Protein AF-A0A8S4DZB9-F1 (afdb_monomer_lite)

Structure (mmCIF, N/CA/C/O backbone):
data_AF-A0A8S4DZB9-F1
#
_entry.id   AF-A0A8S4DZB9-F1
#
loop_
_atom_site.group_PDB
_atom_site.id
_atom_site.type_symbol
_atom_site.label_atom_id
_atom_site.label_alt_id
_atom_site.label_comp_id
_atom_site.label_asym_id
_atom_site.label_entity_id
_atom_site.label_seq_id
_atom_site.pdbx_PDB_ins_code
_atom_site.Cartn_x
_atom_site.Cartn_y
_atom_site.Cartn_z
_atom_site.occupancy
_atom_site.B_iso_or_equiv
_atom_site.auth_seq_id
_atom_site.auth_comp_id
_atom_site.auth_asym_id
_atom_site.auth_atom_id
_atom_site.pdbx_PDB_model_num
ATOM 1 N N . MET A 1 1 ? 2.981 -10.243 8.705 1.00 36.59 1 MET A N 1
ATOM 2 C CA . MET A 1 1 ? 2.100 -10.372 7.510 1.00 36.59 1 MET A CA 1
ATOM 3 C C . MET A 1 1 ? 0.731 -9.795 7.883 1.00 36.59 1 MET A C 1
ATOM 5 O O . MET A 1 1 ? 0.101 -10.344 8.763 1.00 36.59 1 MET A O 1
ATOM 9 N N . LYS A 1 2 ? 0.272 -8.613 7.454 1.00 40.16 2 LYS A N 1
ATOM 10 C CA . LYS A 1 2 ? -0.471 -8.345 6.202 1.00 40.16 2 LYS A CA 1
ATOM 11 C C . LYS A 1 2 ? -0.799 -6.822 6.138 1.00 40.16 2 LYS A C 1
ATOM 13 O O . LYS A 1 2 ? -1.964 -6.434 6.251 1.00 40.16 2 LYS A O 1
ATOM 18 N N . LYS A 1 3 ? 0.207 -5.941 5.985 1.00 49.41 3 LYS A N 1
ATOM 19 C CA . LYS A 1 3 ? 0.017 -4.516 5.579 1.00 49.41 3 LYS A CA 1
ATOM 20 C C . LYS A 1 3 ? -0.261 -4.379 4.064 1.00 49.41 3 LYS A C 1
ATOM 22 O O . LYS A 1 3 ? -0.313 -3.292 3.509 1.00 49.41 3 LYS A O 1
ATOM 27 N N . THR A 1 4 ? -0.440 -5.507 3.380 1.00 57.91 4 THR A N 1
ATOM 28 C CA . THR A 1 4 ? -0.281 -5.635 1.934 1.00 57.91 4 THR A CA 1
ATOM 29 C C . THR A 1 4 ? -1.383 -4.974 1.116 1.00 57.91 4 THR A C 1
ATOM 31 O O . THR A 1 4 ? -1.091 -4.510 0.028 1.00 57.91 4 THR A O 1
ATOM 34 N N . HIS A 1 5 ? -2.631 -4.932 1.585 1.00 61.38 5 HIS A N 1
ATOM 35 C CA . HIS A 1 5 ? -3.747 -4.506 0.728 1.00 61.38 5 HIS A CA 1
ATOM 36 C C . HIS A 1 5 ? -3.901 -2.983 0.653 1.00 61.38 5 HIS A C 1
ATOM 38 O O . HIS A 1 5 ? -4.047 -2.459 -0.443 1.00 61.38 5 HIS A O 1
ATOM 44 N N . PHE A 1 6 ? -3.774 -2.267 1.776 1.00 63.56 6 PHE A N 1
ATOM 45 C CA . PHE A 1 6 ? -3.827 -0.800 1.789 1.00 63.56 6 PHE A CA 1
ATOM 46 C C . PHE A 1 6 ? -2.655 -0.180 1.016 1.00 63.56 6 PHE A C 1
ATOM 48 O O . PHE A 1 6 ? -2.869 0.607 0.101 1.00 63.56 6 PHE A O 1
ATOM 55 N N . CYS A 1 7 ? -1.420 -0.615 1.296 1.00 64.00 7 CYS A N 1
ATOM 56 C CA . CYS A 1 7 ? -0.248 -0.125 0.567 1.00 64.00 7 CYS A CA 1
ATOM 57 C C . CYS A 1 7 ? -0.310 -0.466 -0.931 1.00 64.00 7 CYS A C 1
ATOM 59 O O . CYS A 1 7 ? 0.131 0.330 -1.755 1.00 64.00 7 CYS A O 1
ATOM 61 N N . LYS A 1 8 ? -0.896 -1.615 -1.307 1.00 72.06 8 LYS A N 1
ATOM 62 C CA . LYS A 1 8 ? -1.162 -1.922 -2.720 1.00 72.06 8 LYS A CA 1
ATOM 63 C C . LYS A 1 8 ? -2.160 -0.936 -3.324 1.00 72.06 8 LYS A C 1
ATOM 65 O O . LYS A 1 8 ? -1.870 -0.375 -4.368 1.00 72.06 8 LYS A O 1
ATOM 70 N N . LEU A 1 9 ? -3.288 -0.664 -2.669 1.00 72.00 9 LEU A N 1
ATOM 71 C CA . LEU A 1 9 ? -4.273 0.300 -3.177 1.00 72.00 9 LEU A CA 1
ATOM 72 C C . LEU A 1 9 ? -3.697 1.721 -3.313 1.00 72.00 9 LEU A C 1
ATOM 74 O O . LEU A 1 9 ? -4.018 2.421 -4.267 1.00 72.00 9 LEU A O 1
ATOM 78 N N . GLN A 1 10 ? -2.803 2.128 -2.410 1.00 72.88 10 GLN A N 1
ATOM 79 C CA . GLN A 1 10 ? -2.198 3.461 -2.437 1.00 72.88 10 GLN A CA 1
ATOM 80 C C . GLN A 1 10 ? -1.128 3.622 -3.529 1.00 72.88 10 GLN A C 1
ATOM 82 O O . GLN A 1 10 ? -1.086 4.653 -4.198 1.00 72.88 10 GLN A O 1
ATOM 87 N N . HIS A 1 11 ? -0.263 2.620 -3.716 1.00 75.62 11 HIS A N 1
ATOM 88 C CA . HIS A 1 11 ? 0.918 2.747 -4.581 1.00 75.62 11 HIS A CA 1
ATOM 89 C C . HIS A 1 11 ? 0.787 2.045 -5.937 1.00 75.62 11 HIS A C 1
ATOM 91 O O . HIS A 1 11 ? 1.543 2.352 -6.854 1.00 75.62 11 HIS A O 1
ATOM 97 N N . GLN A 1 12 ? -0.152 1.106 -6.085 1.00 78.75 12 GLN A N 1
ATOM 98 C CA . GLN A 1 12 ? -0.324 0.332 -7.319 1.00 78.75 12 GLN A CA 1
ATOM 99 C C . GLN A 1 12 ? -1.308 0.974 -8.301 1.00 78.75 12 GLN A C 1
ATOM 101 O O . GLN A 1 12 ? -1.418 0.504 -9.425 1.00 78.75 12 GLN A O 1
ATOM 106 N N . PHE A 1 13 ? -2.041 2.015 -7.911 1.00 82.25 13 PHE A N 1
ATOM 107 C CA . PHE A 1 13 ? -3.044 2.637 -8.772 1.00 82.25 13 PHE A CA 1
ATOM 108 C C . PHE A 1 13 ? -2.655 4.075 -9.102 1.00 82.25 13 PHE A C 1
ATOM 110 O O . PHE A 1 13 ? -2.308 4.849 -8.214 1.00 82.25 13 PHE A O 1
ATOM 117 N N . SER A 1 14 ? -2.743 4.464 -10.367 1.00 81.00 14 SER A N 1
ATOM 118 C CA . SER A 1 14 ? -2.658 5.851 -10.835 1.00 81.00 14 SER A CA 1
ATOM 119 C C . SER A 1 14 ? -4.050 6.474 -10.918 1.00 81.00 14 SER A C 1
ATOM 121 O O . SER A 1 14 ? -5.007 5.766 -11.230 1.00 81.00 14 SER A O 1
ATOM 123 N N . GLY A 1 15 ? -4.159 7.787 -10.694 1.00 76.94 15 GLY A N 1
ATOM 124 C CA . GLY A 1 15 ? -5.424 8.518 -10.862 1.00 76.94 15 GLY A CA 1
ATOM 125 C C . GLY A 1 15 ? -6.401 8.414 -9.687 1.00 76.94 15 GLY A C 1
ATOM 126 O O . GLY A 1 15 ? -7.568 8.753 -9.851 1.00 76.94 15 GLY A O 1
ATOM 127 N N . VAL A 1 16 ? -5.943 7.955 -8.515 1.00 80.50 16 VAL A N 1
ATOM 128 C CA . VAL A 1 16 ? -6.769 7.944 -7.295 1.00 80.50 16 VAL A CA 1
ATOM 129 C C . VAL A 1 16 ? -6.871 9.367 -6.763 1.00 80.50 16 VAL A C 1
ATOM 131 O O . VAL A 1 16 ? -5.853 10.017 -6.513 1.00 80.50 16 VAL A O 1
ATOM 134 N N . THR A 1 17 ? -8.097 9.830 -6.580 1.00 84.19 17 THR A N 1
ATOM 135 C CA . THR A 1 17 ? -8.396 11.133 -5.983 1.00 84.19 17 THR A CA 1
ATOM 136 C C . THR A 1 17 ? -8.073 11.133 -4.480 1.00 84.19 17 THR A C 1
ATOM 138 O O . THR A 1 17 ? -8.041 10.074 -3.834 1.00 84.19 17 THR A O 1
ATOM 141 N N . PRO A 1 18 ? -7.814 12.306 -3.874 1.00 81.06 18 PRO A N 1
ATOM 142 C CA . PRO A 1 18 ? -7.571 12.388 -2.433 1.00 81.06 18 PRO A CA 1
ATOM 143 C C . PRO A 1 18 ? -8.784 11.913 -1.617 1.00 81.06 18 PRO A C 1
ATOM 145 O O . PRO A 1 18 ? -8.612 11.290 -0.571 1.00 81.06 18 PRO A O 1
ATOM 148 N N . THR A 1 19 ? -10.001 12.105 -2.135 1.00 84.50 19 THR A N 1
ATOM 149 C CA . THR A 1 19 ? -11.248 11.649 -1.506 1.00 84.50 19 THR A CA 1
ATOM 150 C C . THR A 1 19 ? -11.353 10.122 -1.469 1.00 84.50 19 THR A C 1
ATOM 152 O O . THR A 1 19 ? -11.603 9.538 -0.416 1.00 84.50 19 THR A O 1
ATOM 155 N N . GLU A 1 20 ? -11.066 9.439 -2.579 1.00 81.88 20 GLU A N 1
ATOM 156 C CA . GLU A 1 20 ? -11.025 7.969 -2.632 1.00 81.88 20 GLU A CA 1
ATOM 157 C C . GLU A 1 20 ? -9.940 7.399 -1.713 1.00 81.88 20 GLU A C 1
ATOM 159 O O . GLU A 1 20 ? -10.154 6.388 -1.040 1.00 81.88 20 GLU A O 1
ATOM 164 N N . SER A 1 21 ? -8.787 8.069 -1.644 1.00 81.50 21 SER A N 1
ATOM 165 C CA . SER A 1 21 ? -7.690 7.681 -0.752 1.00 81.50 21 SER A CA 1
ATOM 166 C C . SER A 1 21 ? -8.106 7.778 0.722 1.00 81.50 21 SER A C 1
ATOM 168 O O . SER A 1 21 ? -7.804 6.872 1.503 1.00 81.50 21 SER A O 1
ATOM 170 N N . ALA A 1 22 ? -8.858 8.821 1.093 1.00 82.62 22 ALA A N 1
ATOM 171 C CA . ALA A 1 22 ? -9.429 8.977 2.428 1.00 82.62 22 ALA A CA 1
ATOM 172 C C . ALA A 1 22 ? -10.473 7.887 2.739 1.00 82.62 22 ALA A C 1
ATOM 174 O O . ALA A 1 22 ? -10.407 7.274 3.805 1.00 82.62 22 ALA A O 1
ATOM 175 N N . CYS A 1 23 ? -11.368 7.552 1.799 1.00 82.06 23 CYS A N 1
ATOM 176 C CA . CYS A 1 23 ? -12.341 6.463 1.973 1.00 82.06 23 CYS A CA 1
ATOM 177 C C . CYS A 1 23 ? -11.666 5.096 2.179 1.00 82.06 23 CYS A C 1
ATOM 179 O O . CYS A 1 23 ? -12.043 4.332 3.072 1.00 82.06 23 CYS A O 1
ATOM 181 N N . VAL A 1 24 ? -10.639 4.783 1.383 1.00 83.69 24 VAL A N 1
ATOM 182 C CA . VAL A 1 24 ? -9.855 3.546 1.535 1.00 83.69 24 VAL A CA 1
ATOM 183 C C . VAL A 1 24 ? -9.128 3.527 2.882 1.00 83.69 24 VAL A C 1
ATOM 185 O O . VAL A 1 24 ? -9.067 2.484 3.538 1.00 83.69 24 VAL A O 1
ATOM 188 N N . CYS A 1 25 ? -8.610 4.674 3.327 1.00 82.19 25 CYS A N 1
ATOM 189 C CA . CYS A 1 25 ? -7.953 4.793 4.623 1.00 82.19 25 CYS A CA 1
ATOM 190 C C . CYS A 1 25 ? -8.943 4.611 5.790 1.00 82.19 25 CYS A C 1
ATOM 192 O O . CYS A 1 25 ? -8.650 3.846 6.711 1.00 82.19 25 CYS A O 1
ATOM 194 N N . ALA A 1 26 ? -10.152 5.172 5.705 1.00 85.44 26 ALA A N 1
ATOM 195 C CA . ALA A 1 26 ? -11.224 4.952 6.679 1.00 85.44 26 ALA A CA 1
ATOM 196 C C . ALA A 1 26 ? -11.624 3.467 6.781 1.00 85.44 26 ALA A C 1
ATOM 198 O O . ALA A 1 26 ? -11.787 2.928 7.879 1.00 85.44 26 ALA A O 1
ATOM 199 N N . LEU A 1 27 ? -11.697 2.756 5.651 1.00 83.94 27 LEU A N 1
ATOM 200 C CA . LEU A 1 27 ? -11.936 1.309 5.651 1.00 83.94 27 LEU A CA 1
ATOM 201 C C . LEU A 1 27 ? -10.757 0.539 6.266 1.00 83.94 27 LEU A C 1
ATOM 203 O O . LEU A 1 27 ? -10.955 -0.417 7.017 1.00 83.94 27 LEU A O 1
ATOM 207 N N . SER A 1 28 ? -9.524 0.978 6.006 1.00 84.06 28 SER A N 1
ATOM 208 C CA . SER A 1 28 ? -8.331 0.385 6.613 1.00 84.06 28 SER A CA 1
ATOM 209 C C . SER A 1 28 ? -8.293 0.558 8.136 1.00 84.06 28 SER A C 1
ATOM 211 O O . SER A 1 28 ? -7.890 -0.378 8.827 1.00 84.06 28 SER A O 1
ATOM 213 N N . LEU A 1 29 ? -8.789 1.687 8.661 1.00 86.19 29 LEU A N 1
ATOM 214 C CA . LEU A 1 29 ? -8.913 1.945 10.098 1.00 86.19 29 LEU A CA 1
ATOM 215 C C . LEU A 1 29 ? -9.870 0.945 10.756 1.00 86.19 29 LEU A C 1
ATOM 217 O O . LEU A 1 29 ? -9.534 0.349 11.776 1.00 86.19 29 LEU A O 1
ATOM 221 N N . ARG A 1 30 ? -11.023 0.677 10.131 1.00 86.12 30 ARG A N 1
ATOM 222 C CA . ARG A 1 30 ? -11.980 -0.343 10.600 1.00 86.12 30 ARG A CA 1
ATOM 223 C C . ARG A 1 30 ? -11.359 -1.742 10.619 1.00 86.12 30 ARG A C 1
ATOM 225 O O . ARG A 1 30 ? -11.526 -2.484 11.584 1.00 86.12 30 ARG A O 1
ATOM 232 N N . VAL A 1 31 ? -10.586 -2.095 9.589 1.00 87.12 31 VAL A N 1
ATOM 233 C CA . VAL A 1 31 ? -9.855 -3.374 9.541 1.00 87.12 31 VAL A CA 1
ATOM 234 C C . VAL A 1 31 ? -8.765 -3.438 10.616 1.00 87.12 31 VAL A C 1
ATOM 236 O O . VAL A 1 31 ? -8.562 -4.493 11.216 1.00 87.12 31 VAL A O 1
ATOM 239 N N . ALA A 1 32 ? -8.060 -2.336 10.880 1.00 85.75 32 ALA A N 1
ATOM 240 C CA . ALA A 1 32 ? -7.063 -2.257 11.946 1.00 85.75 32 ALA A CA 1
ATOM 241 C C . ALA A 1 32 ? -7.706 -2.401 13.336 1.00 85.75 32 ALA A C 1
ATOM 243 O O . ALA A 1 32 ? -7.209 -3.171 14.155 1.00 85.75 32 ALA A O 1
ATOM 244 N N . ALA A 1 33 ? -8.848 -1.753 13.565 1.00 86.31 33 ALA A N 1
ATOM 245 C CA . ALA A 1 33 ? -9.634 -1.884 14.787 1.00 86.31 33 ALA A CA 1
ATOM 246 C C . ALA A 1 33 ? -10.121 -3.329 14.995 1.00 86.31 33 ALA A C 1
ATOM 248 O O . ALA A 1 33 ? -9.910 -3.908 16.058 1.00 86.31 33 ALA A O 1
ATOM 249 N N . ALA A 1 34 ? -10.666 -3.968 13.954 1.00 86.62 34 ALA A N 1
ATOM 250 C CA . ALA A 1 34 ? -11.074 -5.373 14.016 1.00 86.62 34 ALA A CA 1
ATOM 251 C C . ALA A 1 34 ? -9.889 -6.317 14.297 1.00 86.62 34 ALA A C 1
ATOM 253 O O . ALA A 1 34 ? -10.028 -7.295 15.032 1.00 86.62 34 ALA A O 1
ATOM 254 N N . ARG A 1 35 ? -8.701 -6.016 13.754 1.00 86.88 35 ARG A N 1
ATOM 255 C CA . ARG A 1 35 ? -7.466 -6.762 14.047 1.00 86.88 35 ARG A CA 1
ATOM 256 C C . ARG A 1 35 ? -7.023 -6.616 15.496 1.00 86.88 35 ARG A C 1
ATOM 258 O O . ARG A 1 35 ? -6.567 -7.605 16.059 1.00 86.88 35 ARG A O 1
ATOM 265 N N . LEU A 1 36 ? -7.157 -5.430 16.088 1.00 85.44 36 LEU A N 1
ATOM 266 C CA . LEU A 1 36 ? -6.878 -5.219 17.508 1.00 85.44 36 LEU A CA 1
ATOM 267 C C . LEU A 1 36 ? -7.823 -6.064 18.372 1.00 85.44 36 LEU A C 1
ATOM 269 O O . LEU A 1 36 ? -7.354 -6.802 19.235 1.00 85.44 36 LEU A O 1
ATOM 273 N N . CYS A 1 37 ? -9.130 -6.029 18.093 1.00 85.94 37 CYS A N 1
ATOM 274 C CA . CYS A 1 37 ? -10.111 -6.845 18.812 1.00 85.94 37 CYS A CA 1
ATOM 275 C C . CYS A 1 37 ? -9.821 -8.348 18.674 1.00 85.94 37 CYS A C 1
ATOM 277 O O . CYS A 1 37 ? -9.876 -9.072 19.664 1.00 85.94 37 CYS A O 1
ATOM 279 N N . ALA A 1 38 ? -9.451 -8.815 17.477 1.00 84.81 38 ALA A N 1
ATOM 280 C CA . ALA A 1 38 ? -9.072 -10.209 17.255 1.00 84.81 38 ALA A CA 1
ATOM 281 C C . ALA A 1 38 ? -7.769 -10.596 17.977 1.00 84.81 38 ALA A C 1
ATOM 283 O O . ALA A 1 38 ? -7.672 -11.702 18.501 1.00 84.81 38 ALA A O 1
ATOM 284 N N . ALA A 1 39 ? -6.778 -9.699 18.027 1.00 84.06 39 ALA A N 1
ATOM 285 C CA . ALA A 1 39 ? -5.524 -9.937 18.741 1.00 84.06 39 ALA A CA 1
ATOM 286 C C . ALA A 1 39 ? -5.750 -10.057 20.255 1.00 84.06 39 ALA A C 1
ATOM 288 O O . ALA A 1 39 ? -5.226 -10.979 20.869 1.00 84.06 39 ALA A O 1
ATOM 289 N N . VAL A 1 40 ? -6.578 -9.185 20.840 1.00 83.69 40 VAL A N 1
ATOM 290 C CA . VAL A 1 40 ? -6.920 -9.239 22.272 1.00 83.69 40 VAL A CA 1
ATOM 291 C C . VAL A 1 40 ? -7.790 -10.454 22.600 1.00 83.69 40 VAL A C 1
ATOM 293 O O . VAL A 1 40 ? -7.543 -11.124 23.596 1.00 83.69 40 VAL A O 1
ATOM 296 N N . ALA A 1 41 ? -8.752 -10.810 21.744 1.00 81.88 41 ALA A N 1
ATOM 297 C CA . ALA A 1 41 ? -9.525 -12.041 21.923 1.00 81.88 41 ALA A CA 1
ATOM 298 C C . ALA A 1 41 ? -8.635 -13.300 21.862 1.00 81.88 41 ALA A C 1
ATOM 300 O O . ALA A 1 41 ? -8.857 -14.256 22.604 1.00 81.88 41 ALA A O 1
ATOM 301 N N . ALA A 1 42 ? -7.605 -13.297 21.008 1.00 78.69 42 ALA A N 1
ATOM 302 C CA . ALA A 1 42 ? -6.622 -14.375 20.952 1.00 78.69 42 ALA A CA 1
ATOM 303 C C . ALA A 1 42 ? -5.738 -14.429 22.211 1.00 78.69 42 ALA A C 1
ATOM 305 O O . ALA A 1 42 ? -5.414 -15.524 22.664 1.00 78.69 42 ALA A O 1
ATOM 306 N N . GLU A 1 43 ? -5.383 -13.282 22.799 1.00 73.12 43 GLU A N 1
ATOM 307 C CA . GLU A 1 43 ? -4.664 -13.228 24.080 1.00 73.12 43 GLU A CA 1
ATOM 308 C C . GLU A 1 43 ? -5.481 -13.825 25.231 1.00 73.12 43 GLU A C 1
ATOM 310 O O . GLU A 1 43 ? -4.964 -14.633 26.001 1.00 73.12 43 GLU A O 1
ATOM 315 N N . GLU A 1 44 ? -6.766 -13.473 25.327 1.00 68.56 44 GLU A N 1
ATOM 316 C CA . GLU A 1 44 ? -7.664 -13.990 26.366 1.00 68.56 44 GLU A CA 1
ATOM 317 C C . GLU A 1 44 ? -7.869 -15.510 26.246 1.00 68.56 44 GLU A C 1
ATOM 319 O O . GLU A 1 44 ? -7.924 -16.205 27.259 1.00 68.56 44 GLU A O 1
ATOM 324 N N . GLY A 1 45 ? -7.910 -16.047 25.020 1.00 62.19 45 GLY A N 1
ATOM 325 C CA . GLY A 1 45 ? -7.964 -17.492 24.772 1.00 62.19 45 GLY A CA 1
ATOM 326 C C . GLY A 1 45 ? -6.633 -18.224 25.004 1.00 62.19 45 GLY A C 1
ATOM 327 O O . GLY A 1 45 ? -6.634 -19.387 25.406 1.00 62.19 45 GLY A O 1
ATOM 328 N N . ALA A 1 46 ? -5.493 -17.560 24.785 1.00 53.75 46 ALA A N 1
ATOM 329 C CA . ALA A 1 46 ? -4.154 -18.126 24.984 1.00 53.75 46 ALA A CA 1
ATOM 330 C C . ALA A 1 46 ? -3.663 -18.055 26.442 1.00 53.75 46 ALA A C 1
ATOM 332 O O . ALA A 1 46 ? -2.713 -18.749 26.798 1.00 53.75 46 ALA A O 1
ATOM 333 N N . ALA A 1 47 ? -4.322 -17.281 27.311 1.00 50.59 47 ALA A N 1
ATOM 334 C CA . ALA A 1 47 ? -3.995 -17.170 28.735 1.00 50.59 47 ALA A CA 1
ATOM 335 C C . ALA A 1 47 ? -4.067 -18.507 29.514 1.00 50.59 47 ALA A C 1
ATOM 337 O O . ALA A 1 47 ? -3.545 -18.592 30.624 1.00 50.59 47 ALA A O 1
ATOM 338 N N . GLY A 1 48 ? -4.661 -19.560 28.937 1.00 48.66 48 GLY A N 1
ATOM 339 C CA . GLY A 1 48 ? -4.676 -20.915 29.502 1.00 48.66 48 GLY A CA 1
ATOM 340 C C . GLY A 1 48 ? -3.417 -21.759 29.248 1.00 48.66 48 GLY A C 1
ATOM 341 O O . GLY A 1 48 ? -3.249 -22.784 29.904 1.00 48.66 48 GLY A O 1
ATOM 342 N N . VAL A 1 49 ? -2.521 -21.374 28.329 1.00 44.84 49 VAL A N 1
ATOM 343 C CA . VAL A 1 49 ? -1.320 -22.162 27.988 1.00 44.84 49 VAL A CA 1
ATOM 344 C C . VAL A 1 49 ? -0.118 -21.229 27.840 1.00 44.84 49 VAL A C 1
ATOM 346 O O . VAL A 1 49 ? -0.123 -20.314 27.026 1.00 44.84 49 VAL A O 1
ATOM 349 N N . ALA A 1 50 ? 0.909 -21.456 28.662 1.00 39.84 50 ALA A N 1
ATOM 350 C CA . ALA A 1 50 ? 2.142 -20.677 28.794 1.00 39.84 50 ALA A CA 1
ATOM 351 C C . ALA A 1 50 ? 2.654 -20.027 27.483 1.00 39.84 50 ALA A C 1
ATOM 353 O O . ALA A 1 50 ? 3.343 -20.659 26.685 1.00 39.84 50 ALA A O 1
ATOM 354 N N . GLY A 1 51 ? 2.343 -18.738 27.285 1.00 45.19 51 GLY A N 1
ATOM 355 C CA . GLY A 1 51 ? 2.752 -17.977 26.095 1.00 45.19 51 GLY A CA 1
ATOM 356 C C . GLY A 1 51 ? 2.508 -16.458 26.148 1.00 45.19 51 GLY A C 1
ATOM 357 O O . GLY A 1 51 ? 2.491 -15.809 25.105 1.00 45.19 51 GLY A O 1
ATOM 358 N N . ALA A 1 52 ? 2.324 -15.867 27.335 1.00 47.41 52 ALA A N 1
ATOM 359 C CA . ALA A 1 52 ? 1.880 -14.473 27.503 1.00 47.41 52 ALA A CA 1
ATOM 360 C C . ALA A 1 52 ? 2.868 -13.396 26.990 1.00 47.41 52 ALA A C 1
ATOM 362 O O . ALA A 1 52 ? 2.452 -12.302 26.621 1.00 47.41 52 ALA A O 1
ATOM 363 N N . ALA A 1 53 ? 4.174 -13.682 26.923 1.00 46.50 53 ALA A N 1
ATOM 364 C CA . ALA A 1 53 ? 5.178 -12.681 26.537 1.00 46.50 53 ALA A CA 1
ATOM 365 C C . ALA A 1 53 ? 5.219 -12.396 25.020 1.00 46.50 53 ALA A C 1
ATOM 367 O O . ALA A 1 53 ? 5.537 -11.281 24.610 1.00 46.50 53 ALA A O 1
ATOM 368 N N . GLY A 1 54 ? 4.884 -13.384 24.180 1.00 49.47 54 GLY A N 1
ATOM 369 C CA . GLY A 1 54 ? 4.841 -13.217 22.721 1.00 49.47 54 GLY A CA 1
ATOM 370 C C . GLY A 1 54 ? 3.517 -12.635 22.214 1.00 49.47 54 GLY A C 1
ATOM 371 O O . GLY A 1 54 ? 3.501 -11.877 21.243 1.00 49.47 54 GLY A O 1
ATOM 372 N N . ALA A 1 55 ? 2.414 -12.954 22.894 1.00 52.97 55 ALA A N 1
ATOM 373 C CA . ALA A 1 55 ? 1.081 -12.482 22.542 1.00 52.97 55 ALA A CA 1
ATOM 374 C C . ALA A 1 55 ? 0.891 -10.986 22.882 1.00 52.97 55 ALA A C 1
ATOM 376 O O . ALA A 1 55 ? 0.361 -10.241 22.049 1.00 52.97 55 ALA A O 1
ATOM 377 N N . ALA A 1 56 ? 1.453 -10.517 24.010 1.00 58.56 56 ALA A N 1
ATOM 378 C CA . ALA A 1 56 ? 1.302 -9.127 24.452 1.00 58.56 56 ALA A CA 1
ATOM 379 C C . ALA A 1 56 ? 1.958 -8.141 23.470 1.00 58.56 56 ALA A C 1
ATOM 381 O O . ALA A 1 56 ? 1.452 -7.044 23.217 1.00 58.56 56 ALA A O 1
ATOM 382 N N . GLY A 1 57 ? 3.060 -8.566 22.839 1.00 67.19 57 GLY A N 1
ATOM 383 C CA . GLY A 1 57 ? 3.702 -7.820 21.757 1.00 67.19 57 GLY A CA 1
ATOM 384 C C . GLY A 1 57 ? 2.814 -7.685 20.515 1.00 67.19 57 GLY A C 1
ATOM 385 O O . GLY A 1 57 ? 2.855 -6.660 19.835 1.00 67.19 57 GLY A O 1
ATOM 386 N N . GLY A 1 58 ? 1.967 -8.681 20.237 1.00 74.88 58 GLY A N 1
ATOM 387 C CA . GLY A 1 58 ? 1.007 -8.659 19.134 1.00 74.88 58 GLY A CA 1
ATOM 388 C C . GLY A 1 58 ? -0.118 -7.645 19.346 1.00 74.88 58 GLY A C 1
ATOM 389 O O . GLY A 1 58 ? -0.403 -6.857 18.441 1.00 74.88 58 GLY A O 1
ATOM 390 N N . ALA A 1 59 ? -0.714 -7.616 20.542 1.00 77.44 59 ALA A N 1
ATOM 391 C CA . ALA A 1 59 ? -1.764 -6.657 20.894 1.00 77.44 59 ALA A CA 1
ATOM 392 C C . ALA A 1 59 ? -1.236 -5.213 20.928 1.00 77.44 59 ALA A C 1
ATOM 394 O O . ALA A 1 59 ? -1.865 -4.308 20.374 1.00 77.44 59 ALA A O 1
ATOM 395 N N . LEU A 1 60 ? -0.042 -4.999 21.492 1.00 81.56 60 LEU A N 1
ATOM 396 C CA . LEU A 1 60 ? 0.605 -3.686 21.508 1.00 81.56 60 LEU A CA 1
ATOM 397 C C . LEU A 1 60 ? 0.983 -3.215 20.094 1.00 81.56 60 LEU A C 1
ATOM 399 O O . LEU A 1 60 ? 0.739 -2.064 19.735 1.00 81.56 60 LEU A O 1
ATOM 403 N N . SER A 1 61 ? 1.518 -4.109 19.254 1.00 84.12 61 SER A N 1
ATOM 404 C CA . SER A 1 61 ? 1.828 -3.799 17.853 1.00 84.12 61 SER A CA 1
ATOM 405 C C . SER A 1 61 ? 0.570 -3.450 17.050 1.00 84.12 61 SER A C 1
ATOM 407 O O . SER A 1 61 ? 0.596 -2.525 16.237 1.00 84.12 61 SER A O 1
ATOM 409 N N . ALA A 1 62 ? -0.544 -4.147 17.295 1.00 81.50 62 ALA A N 1
ATOM 410 C CA . ALA A 1 62 ? -1.829 -3.845 16.671 1.00 81.50 62 ALA A CA 1
ATOM 411 C C . ALA A 1 62 ? -2.385 -2.483 17.120 1.00 81.50 62 ALA A C 1
ATOM 413 O O . ALA A 1 62 ? -2.888 -1.736 16.280 1.00 81.50 62 ALA A O 1
ATOM 414 N N . ALA A 1 63 ? -2.243 -2.133 18.402 1.00 84.44 63 ALA A N 1
ATOM 415 C CA . ALA A 1 63 ? -2.647 -0.829 18.927 1.00 84.44 63 ALA A CA 1
ATOM 416 C C . ALA A 1 63 ? -1.805 0.303 18.320 1.00 84.44 63 ALA A C 1
ATOM 418 O O . ALA A 1 63 ? -2.357 1.272 17.809 1.00 84.44 63 ALA A O 1
ATOM 419 N N . HIS A 1 64 ? -0.480 0.142 18.260 1.00 85.75 64 HIS A N 1
ATOM 420 C CA . HIS A 1 64 ? 0.393 1.126 17.616 1.00 85.75 64 HIS A CA 1
ATOM 421 C C . HIS A 1 64 ? 0.084 1.285 16.117 1.00 85.75 64 HIS A C 1
ATOM 423 O O . HIS A 1 64 ? 0.064 2.398 15.592 1.00 85.75 64 HIS A O 1
ATOM 429 N N . ALA A 1 65 ? -0.220 0.183 15.420 1.00 84.06 65 ALA A N 1
ATOM 430 C CA . ALA A 1 65 ? -0.651 0.239 14.027 1.00 84.06 65 ALA A CA 1
ATOM 431 C C . ALA A 1 65 ? -1.978 0.999 13.860 1.00 84.06 65 ALA A C 1
ATOM 433 O O . ALA A 1 65 ? -2.120 1.742 12.890 1.00 84.06 65 ALA A O 1
ATOM 434 N N . LEU A 1 66 ? -2.930 0.841 14.787 1.00 85.25 66 LEU A N 1
ATOM 435 C CA . LEU A 1 66 ? -4.189 1.588 14.782 1.00 85.25 66 LEU A CA 1
ATOM 436 C C . LEU A 1 66 ? -3.940 3.097 14.911 1.00 85.25 66 LEU A C 1
ATOM 438 O O . LEU A 1 66 ? -4.461 3.852 14.093 1.00 85.25 66 LEU A O 1
ATOM 442 N N . THR A 1 67 ? -3.103 3.525 15.860 1.00 87.44 67 THR A N 1
ATOM 443 C CA . THR A 1 67 ? -2.753 4.945 16.046 1.00 87.44 67 THR A CA 1
ATOM 444 C C . THR A 1 67 ? -2.073 5.524 14.806 1.00 87.44 67 THR A C 1
ATOM 446 O O . THR A 1 67 ? -2.480 6.573 14.315 1.00 87.44 67 THR A O 1
ATOM 449 N N . GLN A 1 68 ? -1.119 4.797 14.212 1.00 87.75 68 GLN A N 1
ATOM 450 C CA . GLN A 1 68 ? -0.464 5.225 12.971 1.00 87.75 68 GLN A CA 1
ATOM 451 C C . GLN A 1 68 ? -1.468 5.395 11.813 1.00 87.75 68 GLN A C 1
ATOM 453 O O . GLN A 1 68 ? -1.366 6.334 11.017 1.00 87.75 68 GLN A O 1
ATOM 458 N N . HIS A 1 69 ? -2.444 4.489 11.695 1.00 85.81 69 HIS A N 1
ATOM 459 C CA . HIS A 1 69 ? -3.504 4.599 10.691 1.00 85.81 69 HIS A CA 1
ATOM 460 C C . HIS A 1 69 ? -4.444 5.779 10.967 1.00 85.81 69 HIS A C 1
ATOM 462 O O . HIS A 1 69 ? -4.850 6.446 10.019 1.00 85.81 69 HIS A O 1
ATOM 468 N N . ALA A 1 70 ? -4.738 6.065 12.236 1.00 87.56 70 ALA A N 1
ATOM 469 C CA . ALA A 1 70 ? -5.551 7.199 12.657 1.00 87.56 70 ALA A CA 1
ATOM 470 C C . ALA A 1 70 ? -4.879 8.541 12.295 1.00 87.56 70 ALA A C 1
ATOM 472 O O . ALA A 1 70 ? -5.499 9.375 11.641 1.00 87.56 70 ALA A O 1
ATOM 473 N N . GLU A 1 71 ? -3.589 8.708 12.595 1.00 89.06 71 GLU A N 1
ATOM 474 C CA . GLU A 1 71 ? -2.812 9.901 12.209 1.00 89.06 71 GLU A CA 1
ATOM 475 C C . GLU A 1 71 ? -2.724 10.080 10.687 1.00 89.06 71 GLU A C 1
ATOM 477 O O . GLU A 1 71 ? -2.796 11.191 10.161 1.00 89.06 71 GLU A O 1
ATOM 482 N N . THR A 1 72 ? -2.562 8.973 9.956 1.00 87.00 72 THR A N 1
ATOM 483 C CA . THR A 1 72 ? -2.520 9.010 8.488 1.00 87.00 72 THR A CA 1
ATOM 484 C C . THR A 1 72 ? -3.870 9.446 7.921 1.00 87.00 72 THR A C 1
ATOM 486 O O . THR A 1 72 ? -3.909 10.242 6.984 1.00 87.00 72 THR A O 1
ATOM 489 N N . LEU A 1 73 ? -4.971 8.951 8.493 1.00 86.56 73 LEU A N 1
ATOM 490 C CA . LEU A 1 73 ? -6.321 9.320 8.087 1.00 86.56 73 LEU A CA 1
ATOM 491 C C . LEU A 1 73 ? -6.608 10.797 8.358 1.00 86.56 73 LEU A C 1
ATOM 493 O O . LEU A 1 73 ? -7.150 11.456 7.481 1.00 86.56 73 LEU A O 1
ATOM 497 N N . ASP A 1 74 ? -6.207 11.322 9.515 1.00 88.38 74 ASP A N 1
ATOM 498 C CA . ASP A 1 74 ? -6.390 12.735 9.867 1.00 88.38 74 ASP A CA 1
ATOM 499 C C . ASP A 1 74 ? -5.712 13.667 8.847 1.00 88.38 74 ASP A C 1
ATOM 501 O O . ASP A 1 74 ? -6.340 14.563 8.279 1.00 88.38 74 ASP A O 1
ATOM 505 N N . ARG A 1 75 ? -4.462 13.358 8.471 1.00 88.62 75 ARG A N 1
ATOM 506 C CA . ARG A 1 75 ? -3.750 14.086 7.405 1.00 88.62 75 ARG A CA 1
ATOM 507 C C . ARG A 1 75 ? -4.467 14.007 6.056 1.00 88.62 75 ARG A C 1
ATOM 509 O O . ARG A 1 75 ? -4.517 15.002 5.337 1.00 88.62 75 ARG A O 1
ATOM 516 N N . LEU A 1 76 ? -5.002 12.840 5.697 1.00 83.94 76 LEU A N 1
ATOM 517 C CA . LEU A 1 76 ? -5.719 12.645 4.432 1.00 83.94 76 LEU A CA 1
ATOM 518 C C . LEU A 1 76 ? -7.078 13.357 4.413 1.00 83.94 76 LEU A C 1
ATOM 520 O O . LEU A 1 76 ? -7.454 13.911 3.383 1.00 83.94 76 LEU A O 1
ATOM 524 N N . LEU A 1 77 ? -7.796 13.382 5.537 1.00 86.31 77 LEU A N 1
ATOM 525 C CA . LEU A 1 77 ? -9.058 14.108 5.680 1.00 86.31 77 LEU A CA 1
ATOM 526 C C . LEU A 1 77 ? -8.840 15.619 5.588 1.00 86.31 77 LEU A C 1
ATOM 528 O O . LEU A 1 77 ? -9.574 16.289 4.862 1.00 86.31 77 LEU A O 1
ATOM 532 N N . ALA A 1 78 ? -7.785 16.134 6.228 1.00 87.75 78 ALA A N 1
ATOM 533 C CA . ALA A 1 78 ? -7.395 17.538 6.125 1.00 87.75 78 ALA A CA 1
ATOM 534 C C . ALA A 1 78 ? -7.062 17.941 4.676 1.00 87.75 78 ALA A C 1
ATOM 536 O O . ALA A 1 78 ? -7.445 19.019 4.230 1.00 87.75 78 ALA A O 1
ATOM 537 N N . GLN A 1 79 ? -6.402 17.060 3.916 1.00 85.69 79 GLN A N 1
ATOM 538 C CA . GLN A 1 79 ? -6.088 17.293 2.500 1.00 85.69 79 GLN A CA 1
ATOM 539 C C . GLN A 1 79 ? -7.315 17.207 1.584 1.00 85.69 79 GLN A C 1
ATOM 541 O O . GLN A 1 79 ? -7.389 17.926 0.590 1.00 85.69 79 GLN A O 1
ATOM 546 N N . ALA A 1 80 ? -8.261 16.316 1.886 1.00 81.81 80 ALA A N 1
ATOM 547 C CA . ALA A 1 80 ? -9.449 16.090 1.068 1.00 81.81 80 ALA A CA 1
ATOM 548 C C . ALA A 1 80 ? -10.641 16.987 1.454 1.00 81.81 80 ALA A C 1
ATOM 550 O O . ALA A 1 80 ? -11.664 16.951 0.769 1.00 81.81 80 ALA A O 1
ATOM 551 N N . SER A 1 81 ? -10.537 17.775 2.534 1.00 79.94 81 SER A N 1
ATOM 552 C CA . SER A 1 81 ? -11.634 18.573 3.115 1.00 79.94 81 SER A CA 1
ATOM 553 C C . SER A 1 81 ? -12.928 17.767 3.322 1.00 79.94 81 SER A C 1
ATOM 555 O O . SER A 1 81 ? -14.030 18.265 3.105 1.00 79.94 81 SER A O 1
ATOM 557 N N . MET A 1 82 ? -12.794 16.488 3.687 1.00 78.25 82 MET A N 1
ATOM 558 C CA . MET A 1 82 ? -13.929 15.584 3.889 1.00 78.25 82 MET A CA 1
ATOM 559 C C . MET A 1 82 ? -14.321 15.519 5.360 1.00 78.25 82 MET A C 1
ATOM 561 O O . MET A 1 82 ? -13.460 15.484 6.239 1.00 78.25 82 MET A O 1
ATOM 565 N N . GLU A 1 83 ? -15.624 15.437 5.620 1.00 81.44 83 GLU A N 1
ATOM 566 C CA . GLU A 1 83 ? -16.136 15.217 6.969 1.00 81.44 83 GLU A CA 1
ATOM 567 C C . GLU A 1 83 ? -15.833 13.776 7.431 1.00 81.44 83 GLU A C 1
ATOM 569 O O . GLU A 1 83 ? -16.076 12.821 6.679 1.00 81.44 83 GLU A O 1
ATOM 574 N N . PRO A 1 84 ? -15.280 13.587 8.643 1.00 79.38 84 PRO A N 1
ATOM 575 C CA . PRO A 1 84 ? -15.045 12.263 9.195 1.00 79.38 84 PRO A CA 1
ATOM 576 C C . PRO A 1 84 ? -16.367 11.556 9.505 1.00 79.38 84 PRO A C 1
ATOM 578 O O . PRO A 1 84 ? -17.293 12.131 10.064 1.00 79.38 84 PRO A O 1
ATOM 581 N N . ASP A 1 85 ? -16.428 10.263 9.195 1.00 82.81 85 ASP A N 1
ATOM 582 C CA . ASP A 1 85 ? -17.565 9.419 9.559 1.00 82.81 85 ASP A CA 1
ATOM 583 C C . ASP A 1 85 ? -17.734 9.320 11.090 1.00 82.81 85 ASP A C 1
ATOM 585 O O . ASP A 1 85 ? -16.758 9.333 11.843 1.00 82.81 85 ASP A O 1
ATOM 589 N N . SER A 1 86 ? -18.974 9.140 11.540 1.00 85.19 86 SER A N 1
ATOM 590 C CA . SER A 1 86 ? -19.374 8.933 12.938 1.00 85.19 86 SER A CA 1
ATOM 591 C C . SER A 1 86 ? -18.509 7.901 13.675 1.00 85.19 86 SER A C 1
ATOM 593 O O . SER A 1 86 ? -18.061 8.145 14.797 1.00 85.19 86 SER A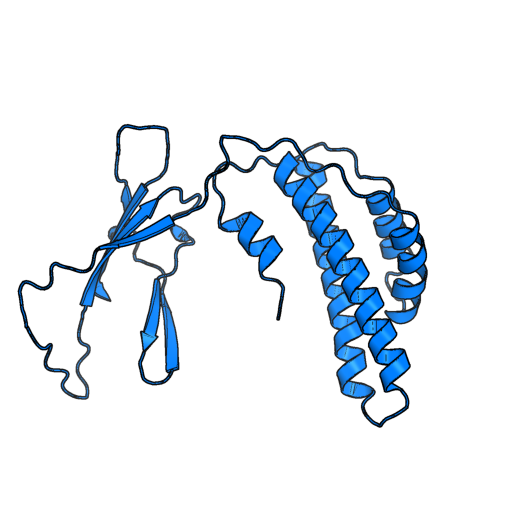 O 1
ATOM 595 N N . PHE A 1 87 ? -18.200 6.775 13.022 1.00 85.88 87 PHE A N 1
ATOM 596 C CA . PHE A 1 87 ? -17.304 5.752 13.561 1.00 85.88 87 PHE A CA 1
ATOM 597 C C . PHE A 1 87 ? -15.882 6.289 13.763 1.00 85.88 87 PHE A C 1
ATOM 599 O O . PHE A 1 87 ? -15.267 6.065 14.803 1.00 85.88 87 PHE A O 1
ATOM 606 N N . THR A 1 88 ? -15.356 7.005 12.772 1.00 86.19 88 THR A N 1
ATOM 607 C CA . THR A 1 88 ? -14.001 7.560 12.792 1.00 86.19 88 THR A CA 1
ATOM 608 C C . THR A 1 88 ? -13.851 8.599 13.904 1.00 86.19 88 THR A C 1
ATOM 610 O O . THR A 1 88 ? -12.869 8.556 14.642 1.00 86.19 88 THR A O 1
ATOM 613 N N . ILE A 1 89 ? -14.849 9.474 14.082 1.00 88.62 89 ILE A N 1
ATOM 614 C CA . ILE A 1 89 ? -14.895 10.451 15.182 1.00 88.62 89 ILE A CA 1
ATOM 615 C C . ILE A 1 89 ? -14.850 9.731 16.533 1.00 88.62 89 ILE A C 1
ATOM 617 O O . ILE A 1 89 ? -14.043 10.083 17.393 1.00 88.62 89 ILE A O 1
ATOM 621 N N . ALA A 1 90 ? -15.673 8.694 16.710 1.00 87.44 90 ALA A N 1
ATOM 622 C CA . ALA A 1 90 ? -15.704 7.926 17.949 1.00 87.44 90 ALA A CA 1
ATOM 623 C C . ALA A 1 90 ? -14.358 7.235 18.229 1.00 87.44 90 ALA A C 1
ATOM 625 O O . ALA A 1 90 ? -13.877 7.269 19.359 1.00 87.44 90 ALA A O 1
ATOM 626 N N . VAL A 1 91 ? -13.704 6.665 17.210 1.00 87.12 91 VAL A N 1
ATOM 627 C CA . VAL A 1 91 ? -12.368 6.062 17.358 1.00 87.12 91 VAL A CA 1
ATOM 628 C C . VAL A 1 91 ? -11.318 7.107 17.730 1.00 87.12 91 VAL A C 1
ATOM 630 O O . VAL A 1 91 ? -10.515 6.842 18.621 1.00 87.12 91 VAL A O 1
ATOM 633 N N . PHE A 1 92 ? -11.329 8.294 17.117 1.00 88.81 92 PHE A N 1
ATOM 634 C CA . PHE A 1 92 ? -10.411 9.372 17.494 1.00 88.81 92 PHE A CA 1
ATOM 635 C C . PHE A 1 92 ? -10.609 9.810 18.944 1.00 88.81 92 PHE A C 1
ATOM 637 O O . PHE A 1 92 ? -9.632 9.912 19.680 1.00 88.81 92 PHE A O 1
ATOM 644 N N . GLN A 1 93 ? -11.859 9.976 19.385 1.00 89.12 93 GLN A N 1
ATOM 645 C CA . GLN A 1 93 ? -12.165 10.285 20.783 1.00 89.12 93 GLN A CA 1
ATOM 646 C C . GLN A 1 93 ? -11.634 9.203 21.727 1.00 89.12 93 GLN A C 1
ATOM 648 O O . GLN A 1 93 ? -11.005 9.529 22.732 1.00 89.12 93 GLN A O 1
ATOM 653 N N . GLN A 1 94 ? -11.830 7.922 21.394 1.00 85.69 94 GLN A N 1
ATOM 654 C CA . GLN A 1 94 ? -11.292 6.825 22.199 1.00 85.69 94 GLN A CA 1
ATOM 655 C C . GLN A 1 94 ? -9.762 6.846 22.235 1.00 85.69 94 GLN A C 1
ATOM 657 O O . GLN A 1 94 ? -9.205 6.723 23.317 1.00 85.69 94 GLN A O 1
ATOM 662 N N . LEU A 1 95 ? -9.085 7.073 21.104 1.00 84.44 95 LEU A N 1
ATOM 663 C CA . LEU A 1 95 ? -7.621 7.158 21.047 1.00 84.44 95 LEU A CA 1
ATOM 664 C C . LEU A 1 95 ? -7.066 8.324 21.875 1.00 84.44 95 LEU A C 1
ATOM 666 O O . LEU A 1 95 ? -6.057 8.154 22.558 1.00 84.44 95 LEU A O 1
ATOM 670 N N . SER A 1 96 ? -7.733 9.482 21.861 1.00 85.06 96 SER A N 1
ATOM 671 C CA . SER A 1 96 ? -7.360 10.631 22.696 1.00 85.06 96 SER A CA 1
ATOM 672 C C . SER A 1 96 ? -7.548 10.350 24.188 1.00 85.06 96 SER A C 1
ATOM 674 O O . SER A 1 96 ? -6.720 10.756 24.998 1.00 85.06 96 SER A O 1
ATOM 676 N N . LEU A 1 97 ? -8.611 9.631 24.558 1.00 83.38 97 LEU A N 1
ATOM 677 C CA . LEU A 1 97 ? -8.876 9.231 25.944 1.00 83.38 97 LEU A CA 1
ATOM 678 C C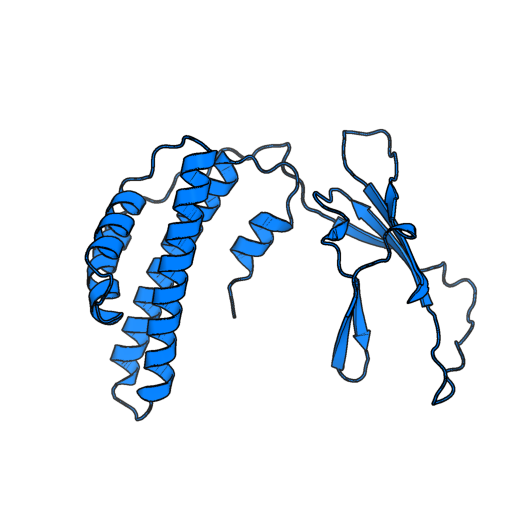 . LEU A 1 97 ? -7.939 8.111 26.424 1.00 83.38 97 LEU A C 1
ATOM 680 O O . LEU A 1 97 ? -7.677 7.989 27.618 1.00 83.38 97 LEU A O 1
ATOM 684 N N . SER A 1 98 ? -7.445 7.279 25.507 1.00 70.62 98 SER A N 1
ATOM 685 C CA . SER A 1 98 ? -6.743 6.031 25.805 1.00 70.62 98 SER A CA 1
ATOM 686 C C . SER A 1 98 ? -5.223 6.104 25.623 1.00 70.62 98 SER A C 1
ATOM 688 O O . SER A 1 98 ? -4.596 5.045 25.547 1.00 70.62 98 SER A O 1
ATOM 690 N N . ALA A 1 99 ? -4.642 7.306 25.514 1.00 61.69 99 ALA A N 1
ATOM 691 C CA . ALA A 1 99 ? -3.241 7.539 25.137 1.00 61.69 99 ALA A CA 1
ATOM 692 C C . ALA A 1 99 ? -2.206 6.758 25.981 1.00 61.69 99 ALA A C 1
ATOM 694 O O . ALA A 1 99 ? -1.179 6.358 25.440 1.00 61.69 99 ALA A O 1
ATOM 695 N N . ASP A 1 100 ? -2.521 6.447 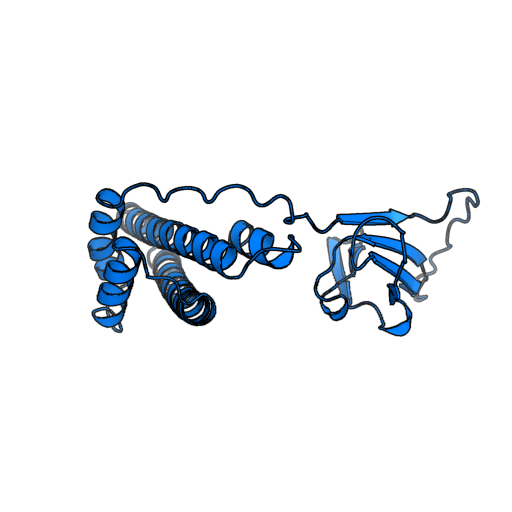27.246 1.00 59.12 100 ASP A N 1
ATOM 696 C CA . ASP A 1 100 ? -1.668 5.671 28.170 1.00 59.12 100 ASP A CA 1
ATOM 697 C C . ASP A 1 100 ? -2.252 4.295 28.570 1.00 59.12 100 ASP A C 1
ATOM 699 O O . ASP A 1 100 ? -1.773 3.631 29.493 1.00 59.12 100 ASP A O 1
ATOM 703 N N . SER A 1 101 ? -3.331 3.843 27.922 1.00 62.34 101 SER A N 1
ATOM 704 C CA . SER A 1 101 ? -4.082 2.662 28.372 1.00 62.34 101 SER A CA 1
ATOM 705 C C . SER A 1 101 ? -3.555 1.329 27.817 1.00 62.34 101 SER A C 1
ATOM 707 O O . SER A 1 101 ? -2.985 1.244 26.729 1.00 62.34 101 SER A O 1
ATOM 709 N N . LYS A 1 102 ? -3.805 0.238 28.559 1.00 78.88 102 LYS A N 1
ATOM 710 C CA . LYS A 1 102 ? -3.517 -1.137 28.115 1.00 78.88 102 LYS A CA 1
ATOM 711 C C . LYS A 1 102 ? -4.296 -1.455 26.823 1.00 78.88 102 LYS A C 1
ATOM 713 O O . LYS A 1 102 ? -5.492 -1.159 26.769 1.00 78.88 102 LYS A O 1
ATOM 718 N N . PRO A 1 103 ? -3.700 -2.163 25.839 1.00 77.50 103 PRO A N 1
ATOM 719 C CA . PRO A 1 103 ? -4.352 -2.464 24.556 1.00 77.50 103 PRO A CA 1
ATOM 720 C C . PRO A 1 103 ? -5.668 -3.245 24.713 1.00 77.50 103 PRO A C 1
ATOM 722 O O . PRO A 1 103 ? -6.565 -3.116 23.882 1.00 77.50 103 PRO A O 1
ATOM 725 N N . GLY A 1 104 ? -5.826 -3.995 25.810 1.00 80.44 104 GLY A N 1
ATOM 726 C CA . GLY A 1 104 ? -7.081 -4.663 26.156 1.00 80.44 104 GLY A CA 1
ATOM 727 C C . GLY A 1 104 ? -8.235 -3.704 26.470 1.00 80.44 104 GLY A C 1
ATOM 728 O O . GLY A 1 104 ? -9.352 -3.932 26.014 1.00 80.44 104 GLY A O 1
ATOM 729 N N . ALA A 1 105 ? -7.982 -2.603 27.186 1.00 82.44 105 ALA A N 1
ATOM 730 C CA . ALA A 1 105 ? -9.011 -1.604 27.492 1.00 82.44 105 ALA A CA 1
ATOM 731 C C . ALA A 1 105 ? -9.473 -0.884 26.216 1.00 82.44 105 ALA A C 1
ATOM 733 O O . ALA A 1 105 ? -10.674 -0.757 25.973 1.00 82.44 105 ALA A O 1
ATOM 734 N N . LEU A 1 106 ? -8.517 -0.519 25.355 1.00 82.81 106 LEU A N 1
ATOM 735 C CA . LEU A 1 106 ? -8.791 0.064 24.044 1.00 82.81 106 LEU A CA 1
ATOM 736 C C . LEU A 1 106 ? -9.638 -0.874 23.169 1.00 82.81 106 LEU A C 1
ATOM 738 O O . LEU A 1 106 ? -10.632 -0.450 22.584 1.00 82.81 106 LEU A O 1
ATOM 742 N N . ALA A 1 107 ? -9.296 -2.164 23.111 1.00 84.06 107 ALA A N 1
ATOM 743 C CA . ALA A 1 107 ? -10.053 -3.135 22.323 1.00 84.06 107 ALA A CA 1
ATOM 744 C C . ALA A 1 107 ? -11.499 -3.295 22.816 1.00 84.06 107 ALA A C 1
ATOM 746 O O . ALA A 1 107 ? -12.413 -3.418 21.999 1.00 84.06 107 ALA A O 1
ATOM 747 N N . ARG A 1 108 ? -11.722 -3.260 24.136 1.00 84.25 108 ARG A N 1
ATOM 748 C CA . ARG A 1 108 ? -13.063 -3.340 24.736 1.00 84.25 108 ARG A CA 1
ATOM 749 C C . ARG A 1 108 ? -13.906 -2.097 24.459 1.00 84.25 108 ARG A C 1
ATOM 751 O O . ARG A 1 108 ? -15.106 -2.241 24.253 1.00 84.25 108 ARG A O 1
ATOM 758 N N . ALA A 1 109 ? -13.292 -0.918 24.399 1.00 84.44 109 ALA A N 1
ATOM 759 C CA . ALA A 1 109 ? -13.977 0.327 24.054 1.00 84.44 109 ALA A CA 1
ATOM 760 C C . ALA A 1 109 ? -14.323 0.427 22.555 1.00 84.44 109 ALA A C 1
ATOM 762 O O . ALA A 1 109 ? -15.385 0.925 22.190 1.00 84.44 109 ALA A O 1
ATOM 763 N N . VAL A 1 110 ? -13.455 -0.086 21.676 1.00 84.81 110 VAL A N 1
ATOM 764 C CA . VAL A 1 110 ? -13.644 -0.027 20.214 1.00 84.81 110 VAL A CA 1
ATOM 765 C C . VAL A 1 110 ? -14.582 -1.124 19.691 1.00 84.81 110 VAL A C 1
ATOM 767 O O . VAL A 1 110 ? -15.259 -0.929 18.681 1.00 84.81 110 VAL A O 1
ATOM 770 N N . LEU A 1 111 ? -14.683 -2.264 20.380 1.00 87.06 111 LEU A N 1
ATOM 771 C CA . LEU A 1 111 ? -15.557 -3.376 19.993 1.00 87.06 111 LEU A CA 1
ATOM 772 C C . LEU A 1 111 ? -17.043 -2.991 19.799 1.00 87.06 111 LEU A C 1
ATOM 774 O O . LEU A 1 111 ? -17.582 -3.318 18.738 1.00 87.06 111 LEU A O 1
ATOM 778 N N . PRO A 1 112 ? -17.721 -2.295 20.735 1.00 86.56 112 PRO A N 1
ATOM 779 C CA . PRO A 1 112 ? -19.118 -1.900 20.539 1.00 86.56 112 PRO A CA 1
ATOM 780 C C . PRO A 1 112 ? -19.284 -0.901 19.386 1.00 86.56 112 PRO A C 1
ATOM 782 O O . PRO A 1 112 ? -20.277 -0.960 18.663 1.00 86.56 112 PRO A O 1
ATOM 785 N N . LEU A 1 113 ? -18.288 -0.037 19.151 1.00 84.12 113 LEU A N 1
ATOM 786 C CA . LEU A 1 113 ? -18.296 0.901 18.025 1.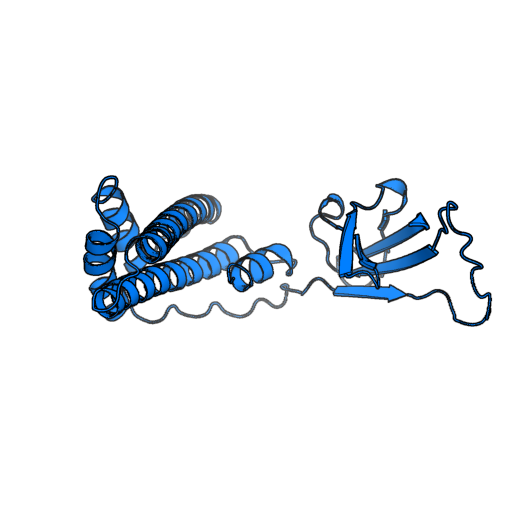00 84.12 113 LEU A CA 1
ATOM 787 C C . LEU A 1 113 ? -18.241 0.168 16.681 1.00 84.12 113 LEU A C 1
ATOM 789 O O . LEU A 1 113 ? -18.908 0.573 15.735 1.00 84.12 113 LEU A O 1
ATOM 793 N N . LEU A 1 114 ? -17.487 -0.932 16.594 1.00 83.19 114 LEU A N 1
ATOM 794 C CA . LEU A 1 114 ? -17.445 -1.771 15.393 1.00 83.19 114 LEU A CA 1
ATOM 795 C C . LEU A 1 114 ? -18.758 -2.519 15.149 1.00 83.19 114 LEU A C 1
ATOM 797 O O . LEU A 1 114 ? -19.150 -2.678 13.997 1.00 83.19 114 LEU A O 1
ATOM 801 N N . GLN A 1 115 ? -19.425 -2.982 16.208 1.00 84.88 115 GLN A N 1
ATOM 802 C CA . GLN A 1 115 ? -20.696 -3.704 16.097 1.00 84.88 115 GLN A CA 1
ATOM 803 C C . GLN A 1 115 ? -21.858 -2.788 15.697 1.00 84.88 115 GLN A C 1
ATOM 805 O O . GLN A 1 115 ? -22.749 -3.217 14.970 1.00 84.88 115 GLN A O 1
ATOM 810 N N . ALA A 1 116 ? -21.841 -1.535 16.156 1.00 81.19 116 ALA A N 1
ATOM 811 C CA . ALA A 1 116 ? -22.870 -0.547 15.846 1.00 81.19 116 ALA A CA 1
ATOM 812 C C . ALA A 1 116 ? -22.649 0.176 14.504 1.00 81.19 116 ALA A C 1
ATOM 814 O O . ALA A 1 116 ? -23.576 0.796 13.984 1.00 81.19 116 ALA A O 1
ATOM 815 N N . ALA A 1 117 ? -21.437 0.132 13.939 1.00 78.12 117 ALA A N 1
ATOM 816 C CA . ALA A 1 117 ? -21.110 0.895 12.740 1.00 78.12 117 ALA A CA 1
ATOM 817 C C . ALA A 1 117 ? -21.752 0.301 11.468 1.00 78.12 117 ALA A C 1
ATOM 819 O O . ALA A 1 117 ? -21.501 -0.863 11.137 1.00 78.12 117 ALA A O 1
ATOM 820 N N . PRO A 1 118 ? -22.498 1.099 10.677 1.00 74.06 118 PRO A N 1
ATOM 821 C CA . PRO A 1 118 ? -22.999 0.661 9.380 1.00 74.06 118 PRO A CA 1
ATOM 822 C C . PRO A 1 118 ? -21.845 0.448 8.393 1.00 74.06 118 PRO A C 1
ATOM 824 O O . PRO A 1 118 ? -20.799 1.107 8.468 1.00 74.06 118 PRO A O 1
ATOM 827 N N . LEU A 1 119 ? -22.027 -0.476 7.445 1.00 70.06 119 LEU A N 1
ATOM 828 C CA . LEU A 1 119 ? -21.057 -0.709 6.373 1.00 70.06 119 LEU A CA 1
ATOM 829 C C . LEU A 1 119 ? -20.851 0.588 5.572 1.00 70.06 119 LEU A C 1
ATOM 831 O O . LEU A 1 119 ? -21.831 1.250 5.228 1.00 70.06 119 LEU A O 1
ATOM 835 N N . PRO A 1 120 ? -19.596 0.971 5.280 1.00 70.12 120 PRO A N 1
ATOM 836 C CA . PRO A 1 120 ? -19.338 2.199 4.551 1.00 70.12 120 PRO A CA 1
ATOM 837 C C . PRO A 1 120 ? -19.824 2.035 3.109 1.00 70.12 120 PRO A C 1
ATOM 839 O O . PRO A 1 120 ? -19.637 0.980 2.494 1.00 70.12 120 PRO A O 1
ATOM 842 N N . VAL A 1 121 ? -20.438 3.084 2.563 1.00 71.25 121 VAL A N 1
ATOM 843 C CA . VAL A 1 121 ? -20.860 3.097 1.161 1.00 71.25 121 VAL A CA 1
ATOM 844 C C . VAL A 1 121 ? -19.608 3.055 0.290 1.00 71.25 121 VAL A C 1
ATOM 846 O O . VAL A 1 121 ? -18.739 3.920 0.391 1.00 71.25 121 VAL A O 1
ATOM 849 N N . ILE A 1 122 ? -19.502 2.028 -0.552 1.00 69.56 122 ILE A N 1
ATOM 850 C CA . ILE A 1 122 ? -18.400 1.912 -1.506 1.00 69.56 122 ILE A CA 1
ATOM 851 C C . ILE A 1 122 ? -18.534 3.083 -2.493 1.00 69.56 122 ILE A C 1
ATOM 853 O O . ILE A 1 122 ? -19.599 3.229 -3.103 1.00 69.56 122 ILE A O 1
ATOM 857 N N . PRO A 1 123 ? -17.505 3.938 -2.646 1.00 69.81 123 PRO A N 1
ATOM 858 C CA . PRO A 1 123 ? -17.574 5.060 -3.570 1.00 69.81 123 PRO A CA 1
ATOM 859 C C . PRO A 1 123 ? -17.784 4.557 -5.001 1.00 69.81 123 PRO A C 1
ATOM 861 O O . PRO A 1 123 ? -17.349 3.460 -5.364 1.00 69.81 123 PRO A O 1
ATOM 864 N N . LYS A 1 124 ? -18.460 5.365 -5.825 1.00 75.62 124 LYS A N 1
ATOM 865 C CA . LYS A 1 124 ? -18.673 5.035 -7.239 1.00 75.62 124 LYS A CA 1
ATOM 866 C C . LYS A 1 124 ? -17.314 4.806 -7.919 1.00 75.62 124 LYS A C 1
ATOM 868 O O . LYS A 1 124 ? -16.411 5.617 -7.719 1.00 75.62 124 LYS A O 1
ATOM 873 N N . PRO A 1 125 ? -17.160 3.733 -8.713 1.00 67.56 125 PRO A N 1
ATOM 874 C CA . PRO A 1 125 ? -15.889 3.418 -9.347 1.00 67.56 125 PRO A CA 1
ATOM 875 C C . PRO A 1 125 ? -15.508 4.527 -10.327 1.00 67.56 125 PRO A C 1
ATOM 877 O O . PRO A 1 125 ? -16.247 4.839 -11.260 1.00 67.56 125 PRO A O 1
ATOM 880 N N . ASN A 1 126 ? -14.344 5.125 -10.110 1.00 74.88 126 ASN A N 1
ATOM 881 C CA . ASN A 1 126 ? -13.798 6.146 -10.985 1.00 74.88 126 ASN A CA 1
ATOM 882 C C . ASN A 1 126 ? -13.066 5.490 -12.159 1.00 74.88 126 ASN A C 1
ATOM 884 O O . ASN A 1 126 ? -12.131 4.710 -11.976 1.00 74.88 126 ASN A O 1
ATOM 888 N N . LEU A 1 127 ? -13.499 5.823 -13.376 1.00 76.44 127 LEU A N 1
ATOM 889 C CA . LEU A 1 127 ? -12.972 5.264 -14.626 1.00 76.44 127 LEU A CA 1
ATOM 890 C C . LEU A 1 127 ? -11.525 5.700 -14.922 1.00 76.44 127 LEU A C 1
ATOM 892 O O . LEU A 1 127 ? -10.856 5.098 -15.763 1.00 76.44 127 LEU A O 1
ATOM 896 N N . ASN A 1 128 ? -11.030 6.726 -14.225 1.00 77.88 128 ASN A N 1
ATOM 897 C CA . ASN A 1 128 ? -9.659 7.214 -14.362 1.00 77.88 128 ASN A CA 1
ATOM 898 C C . ASN A 1 128 ? -8.654 6.398 -13.539 1.00 77.88 128 ASN A C 1
ATOM 900 O O . ASN A 1 128 ? -7.450 6.480 -13.795 1.00 77.88 128 ASN A O 1
ATOM 904 N N . ILE A 1 129 ? -9.122 5.600 -12.571 1.00 81.94 129 ILE A N 1
ATOM 905 C CA . ILE A 1 129 ? -8.244 4.752 -11.768 1.00 81.94 129 ILE A CA 1
ATOM 906 C C . ILE A 1 129 ? -7.747 3.606 -12.641 1.00 81.94 129 ILE A C 1
ATOM 908 O O . ILE A 1 129 ? -8.521 2.784 -13.134 1.00 81.94 129 ILE A O 1
ATOM 912 N N . ARG A 1 130 ? -6.429 3.514 -12.800 1.00 81.38 130 ARG A N 1
ATOM 913 C CA . ARG A 1 130 ? -5.793 2.417 -13.532 1.00 81.38 130 ARG A CA 1
ATOM 914 C C . ARG A 1 130 ? -4.651 1.815 -12.722 1.00 81.38 130 ARG A C 1
ATOM 916 O O . ARG A 1 130 ? -3.972 2.514 -11.980 1.00 81.38 130 ARG A O 1
ATOM 923 N N . MET A 1 131 ? -4.457 0.505 -12.848 1.00 82.19 131 MET A N 1
ATOM 924 C CA . MET A 1 131 ? -3.387 -0.214 -12.152 1.00 82.19 131 MET A CA 1
ATOM 925 C C . MET A 1 131 ? -2.050 -0.024 -12.882 1.00 82.19 131 MET A C 1
ATOM 927 O O . MET A 1 131 ? -1.993 -0.171 -14.101 1.00 82.19 131 MET A O 1
ATOM 931 N N . CYS A 1 132 ? -0.977 0.249 -12.144 1.00 80.62 132 CYS A N 1
ATOM 932 C CA . CYS A 1 132 ? 0.392 0.215 -12.644 1.00 80.62 132 CYS A CA 1
ATOM 933 C C . CYS A 1 132 ? 0.713 -1.202 -13.127 1.00 80.62 132 CYS A C 1
ATOM 935 O O . CYS A 1 132 ? 0.557 -2.171 -12.378 1.00 80.62 132 CYS A O 1
ATOM 937 N N . THR A 1 133 ? 1.178 -1.324 -14.364 1.00 81.25 133 THR A N 1
ATOM 938 C CA . THR A 1 133 ? 1.537 -2.611 -14.968 1.00 81.25 133 THR A CA 1
ATOM 939 C C . THR A 1 133 ? 2.948 -2.519 -15.508 1.00 81.25 133 THR A C 1
ATOM 941 O O . THR A 1 133 ? 3.264 -1.562 -16.207 1.00 81.25 133 THR A O 1
ATOM 944 N N . ALA A 1 134 ? 3.774 -3.504 -15.176 1.00 81.19 134 ALA A N 1
ATOM 945 C CA . ALA A 1 134 ? 5.111 -3.651 -15.725 1.00 81.19 134 ALA A CA 1
ATOM 946 C C . ALA A 1 134 ? 5.139 -4.914 -16.585 1.00 81.19 134 ALA A C 1
ATOM 948 O O . ALA A 1 134 ? 4.760 -5.986 -16.107 1.00 81.19 134 ALA A O 1
ATOM 949 N N . THR A 1 135 ? 5.563 -4.775 -17.832 1.00 83.56 135 THR A N 1
ATOM 950 C CA . THR A 1 135 ? 5.779 -5.869 -18.776 1.00 83.56 135 THR A CA 1
ATOM 951 C C . THR A 1 135 ? 7.265 -5.932 -19.069 1.00 83.56 135 THR A C 1
ATOM 953 O O . THR A 1 135 ? 7.849 -4.984 -19.587 1.00 83.56 135 THR A O 1
ATOM 956 N N . ILE A 1 136 ? 7.895 -7.032 -18.664 1.00 81.12 136 ILE A N 1
ATOM 957 C CA . ILE A 1 136 ? 9.304 -7.277 -18.957 1.00 81.12 136 ILE A CA 1
ATOM 958 C C . ILE A 1 136 ? 9.370 -7.756 -20.403 1.00 81.12 136 ILE A C 1
ATOM 960 O O . ILE A 1 136 ? 8.739 -8.757 -20.745 1.00 81.12 136 ILE A O 1
ATOM 964 N N . ILE A 1 137 ? 10.094 -7.016 -21.234 1.00 77.88 137 ILE A N 1
ATOM 965 C CA . ILE A 1 137 ? 10.420 -7.415 -22.595 1.00 77.88 137 ILE A CA 1
ATOM 966 C C . ILE A 1 137 ? 11.761 -8.121 -22.476 1.00 77.88 137 ILE A C 1
ATOM 968 O O . ILE A 1 137 ? 12.821 -7.502 -22.407 1.00 77.88 137 ILE A O 1
ATOM 972 N N . GLU A 1 138 ? 11.706 -9.442 -22.344 1.00 68.62 138 GLU A N 1
ATOM 973 C CA . GLU A 1 138 ? 12.921 -10.239 -22.436 1.00 68.62 138 GLU A CA 1
ATOM 974 C C . GLU A 1 138 ? 13.549 -9.987 -23.817 1.00 68.62 138 GLU A C 1
ATOM 976 O O . GLU A 1 138 ? 12.817 -9.964 -24.815 1.00 68.62 138 GLU A O 1
ATOM 981 N N . PRO A 1 139 ? 14.873 -9.762 -23.908 1.00 60.28 139 PRO A N 1
ATOM 982 C CA . PRO A 1 139 ? 15.523 -9.673 -25.206 1.00 60.28 139 PRO A CA 1
ATOM 983 C C . PRO A 1 139 ? 15.224 -10.963 -25.971 1.00 60.28 139 PRO A C 1
ATOM 985 O O . PRO A 1 139 ? 15.326 -12.055 -25.409 1.00 60.28 139 PRO A O 1
ATOM 988 N N . ALA A 1 140 ? 14.799 -10.826 -27.231 1.00 52.97 140 ALA A N 1
ATOM 989 C CA . ALA A 1 140 ? 14.411 -11.951 -28.071 1.00 52.97 140 ALA A CA 1
ATOM 990 C C . ALA A 1 140 ? 15.450 -13.080 -27.969 1.00 52.97 140 ALA A C 1
ATOM 992 O O . ALA A 1 140 ? 16.644 -12.856 -28.176 1.00 52.97 140 ALA A O 1
ATOM 993 N N . VAL A 1 141 ? 14.971 -14.284 -27.641 1.00 52.25 141 VAL A N 1
ATOM 994 C CA . VAL A 1 141 ? 15.721 -15.542 -27.443 1.00 52.25 141 VAL A CA 1
ATOM 995 C C . VAL A 1 141 ? 16.293 -16.066 -28.773 1.00 52.25 141 VAL A C 1
ATOM 997 O O . VAL A 1 141 ? 16.286 -17.255 -29.050 1.00 52.25 141 VAL A O 1
ATOM 1000 N N . ASP A 1 142 ? 16.758 -15.177 -29.645 1.00 52.09 142 ASP A N 1
ATOM 1001 C CA . ASP A 1 142 ? 17.336 -15.534 -30.944 1.00 52.09 142 ASP A CA 1
ATOM 1002 C C . ASP A 1 142 ? 18.854 -15.746 -30.859 1.00 52.09 142 ASP A C 1
ATOM 1004 O O . ASP A 1 142 ? 19.520 -16.050 -31.843 1.00 52.09 142 ASP A O 1
ATOM 1008 N N . ASN A 1 143 ? 19.427 -15.613 -29.661 1.00 53.19 143 ASN A N 1
ATOM 1009 C CA . ASN A 1 143 ? 20.791 -16.027 -29.389 1.00 53.19 143 ASN A CA 1
ATOM 1010 C C . ASN A 1 143 ? 20.803 -16.916 -28.144 1.00 53.19 143 ASN A C 1
ATOM 1012 O O . ASN A 1 143 ? 20.759 -16.425 -27.017 1.00 53.19 143 ASN A O 1
ATOM 1016 N N . ASP A 1 144 ? 20.932 -18.227 -28.364 1.00 55.25 144 ASP A N 1
ATOM 1017 C CA . ASP A 1 144 ? 21.345 -19.258 -27.395 1.00 55.25 144 ASP A CA 1
ATOM 1018 C C . ASP A 1 144 ? 22.783 -19.002 -26.883 1.00 55.25 144 ASP A C 1
ATOM 1020 O O . ASP A 1 144 ? 23.653 -19.876 -26.823 1.00 55.25 144 ASP A O 1
ATOM 1024 N N . THR A 1 145 ? 23.099 -17.761 -26.521 1.00 58.66 145 THR A N 1
ATOM 1025 C CA . THR A 1 145 ? 24.348 -17.427 -25.856 1.00 58.66 145 THR A CA 1
ATOM 1026 C C . THR A 1 145 ? 24.188 -17.783 -24.393 1.00 58.66 145 THR A C 1
ATOM 1028 O O . THR A 1 145 ? 23.744 -16.976 -23.577 1.00 58.66 145 THR A O 1
ATOM 1031 N N . VAL A 1 146 ? 24.569 -19.012 -24.047 1.00 58.88 146 VAL A N 1
ATOM 1032 C CA . VAL A 1 146 ? 24.825 -19.388 -22.656 1.00 58.88 146 VAL A CA 1
ATOM 1033 C C . VAL A 1 146 ? 25.884 -18.426 -22.121 1.00 58.88 146 VAL A C 1
ATOM 1035 O O . VAL A 1 146 ? 27.065 -18.530 -22.465 1.00 58.88 146 VAL A O 1
ATOM 1038 N N . LEU A 1 147 ? 25.462 -17.463 -21.298 1.00 64.31 147 LEU A N 1
ATOM 1039 C CA . LEU A 1 147 ? 26.375 -16.566 -20.601 1.00 64.31 147 LEU A CA 1
ATOM 1040 C C . LEU A 1 147 ? 27.248 -17.429 -19.688 1.00 64.31 147 LEU A C 1
ATOM 1042 O O . LEU A 1 147 ? 26.788 -17.968 -18.679 1.00 64.31 147 LEU A O 1
ATOM 1046 N N . ARG A 1 148 ? 28.512 -17.621 -20.080 1.00 64.75 148 ARG A N 1
ATOM 1047 C CA . ARG A 1 148 ? 29.475 -18.402 -19.300 1.00 64.75 148 ARG A CA 1
ATOM 1048 C C . ARG A 1 148 ? 29.786 -17.645 -18.015 1.00 64.75 148 ARG A C 1
ATOM 1050 O O . ARG A 1 148 ? 30.585 -16.714 -18.001 1.00 64.75 148 ARG A O 1
ATOM 1057 N N . PHE A 1 149 ? 29.126 -18.057 -16.941 1.00 62.81 149 PHE A N 1
ATOM 1058 C CA . PHE A 1 149 ? 29.345 -17.532 -15.605 1.00 62.81 149 PHE A CA 1
ATOM 1059 C C . PHE A 1 149 ? 30.626 -18.140 -15.026 1.00 62.81 149 PHE A C 1
ATOM 1061 O O . PHE A 1 149 ? 30.644 -19.286 -14.577 1.00 62.81 149 PHE A O 1
ATOM 1068 N N . CYS A 1 150 ? 31.719 -17.384 -15.054 1.00 66.94 150 CYS A N 1
ATOM 1069 C CA . CYS A 1 150 ? 32.933 -17.751 -14.332 1.00 66.94 150 CYS A CA 1
ATOM 1070 C C . CYS A 1 150 ? 32.836 -17.232 -12.892 1.00 66.94 150 CYS A C 1
ATOM 1072 O O . CYS A 1 150 ? 32.528 -16.061 -12.669 1.00 66.94 150 CYS A O 1
ATOM 1074 N N . ALA A 1 151 ? 33.119 -18.089 -11.908 1.00 64.44 151 ALA A N 1
ATOM 1075 C CA . ALA A 1 151 ? 33.121 -17.697 -10.501 1.00 64.44 151 ALA A CA 1
ATOM 1076 C C . ALA A 1 151 ? 34.092 -16.522 -10.268 1.00 64.44 151 ALA A C 1
ATOM 1078 O O . ALA A 1 151 ? 35.275 -16.619 -10.586 1.00 64.44 151 ALA A O 1
ATOM 1079 N N . GLY A 1 152 ? 33.581 -15.412 -9.727 1.00 65.06 152 GLY A N 1
ATOM 1080 C CA . GLY A 1 152 ? 34.353 -14.187 -9.477 1.00 65.06 152 GLY A CA 1
ATOM 1081 C C . GLY A 1 152 ? 34.188 -13.081 -10.527 1.00 65.06 152 GLY A C 1
ATOM 1082 O O . GLY A 1 152 ? 34.687 -11.981 -10.303 1.00 65.06 152 GLY A O 1
ATOM 1083 N N . LEU A 1 153 ? 33.462 -13.324 -11.624 1.00 67.94 153 LEU A N 1
ATOM 1084 C CA . LEU A 1 153 ? 33.099 -12.297 -12.604 1.00 67.94 153 LEU A CA 1
ATOM 1085 C C . LEU A 1 153 ? 31.612 -11.937 -12.493 1.00 67.94 153 LEU A C 1
ATOM 1087 O O . LEU A 1 153 ? 30.753 -12.802 -12.333 1.00 67.94 153 LEU A O 1
ATOM 1091 N N . VAL A 1 154 ? 31.315 -10.638 -12.566 1.00 67.75 154 VAL A N 1
ATOM 1092 C CA . VAL A 1 154 ? 29.942 -10.121 -12.610 1.00 67.75 154 VAL A CA 1
ATOM 1093 C C . VAL A 1 154 ? 29.455 -10.219 -14.052 1.00 67.75 154 VAL A C 1
ATOM 1095 O O . VAL A 1 154 ? 30.009 -9.575 -14.939 1.00 67.75 154 VAL A O 1
ATOM 1098 N N . THR A 1 155 ? 28.442 -11.048 -14.298 1.00 68.19 155 THR A N 1
ATOM 1099 C CA . THR A 1 155 ? 27.745 -11.094 -15.588 1.00 68.19 155 THR A CA 1
ATOM 1100 C C . THR A 1 155 ? 26.638 -10.057 -15.598 1.00 68.19 155 THR A C 1
ATOM 1102 O O . THR A 1 155 ? 25.831 -10.034 -14.669 1.00 68.19 155 THR A O 1
ATOM 1105 N N . HIS A 1 156 ? 26.579 -9.251 -16.654 1.00 66.81 156 HIS A N 1
ATOM 1106 C CA . HIS A 1 156 ? 25.492 -8.304 -16.851 1.00 66.81 156 HIS A CA 1
ATOM 1107 C C . HIS A 1 156 ? 24.382 -8.911 -17.697 1.00 66.81 156 HIS A C 1
ATOM 1109 O O . HIS A 1 156 ? 24.655 -9.632 -18.658 1.00 66.81 156 HIS A O 1
ATOM 1115 N N . VAL A 1 157 ? 23.141 -8.606 -17.329 1.00 71.62 157 VAL A N 1
ATOM 1116 C CA . VAL A 1 157 ? 21.959 -8.926 -18.133 1.00 71.62 157 VAL A CA 1
ATOM 1117 C C . VAL A 1 157 ? 21.307 -7.612 -18.525 1.00 71.62 157 VAL A C 1
ATOM 1119 O O . VAL A 1 157 ? 20.922 -6.825 -17.657 1.00 71.62 157 VAL A O 1
ATOM 1122 N N . ASP A 1 158 ? 21.221 -7.384 -19.833 1.00 71.81 158 ASP A N 1
ATOM 1123 C CA . ASP A 1 158 ? 20.450 -6.286 -20.396 1.00 71.81 158 ASP A CA 1
ATOM 1124 C C . ASP A 1 158 ? 18.968 -6.679 -20.318 1.00 71.81 158 ASP A C 1
ATOM 1126 O O . ASP A 1 158 ? 18.537 -7.662 -20.922 1.00 71.81 158 ASP A O 1
ATOM 1130 N N . LEU A 1 159 ? 18.203 -5.947 -19.509 1.00 71.75 159 LEU A N 1
ATOM 1131 C CA . LEU A 1 159 ? 16.765 -6.138 -19.363 1.00 71.75 159 LEU A CA 1
ATOM 1132 C C . LEU A 1 159 ? 16.042 -4.892 -19.857 1.00 71.75 159 LEU A C 1
ATO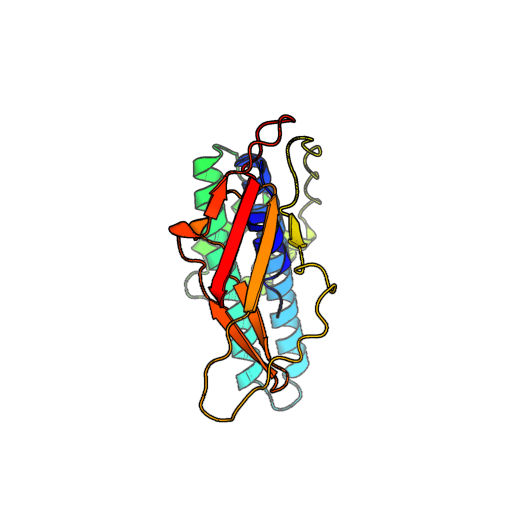M 1134 O O . LEU A 1 159 ? 16.320 -3.781 -19.390 1.00 71.75 159 LEU A O 1
ATOM 1138 N N . GLU A 1 160 ? 15.066 -5.107 -20.731 1.00 78.12 160 GLU A N 1
ATOM 1139 C CA . GLU A 1 160 ? 14.109 -4.087 -21.127 1.00 78.12 160 GLU A CA 1
ATOM 1140 C C . GLU A 1 160 ? 12.779 -4.351 -20.423 1.00 78.12 160 GLU A C 1
ATOM 1142 O O . GLU A 1 160 ? 12.289 -5.477 -20.332 1.00 78.12 160 GLU A O 1
ATOM 1147 N N . ALA A 1 161 ? 12.190 -3.312 -19.846 1.00 78.81 161 ALA A N 1
ATOM 1148 C CA . ALA A 1 161 ? 10.863 -3.413 -19.263 1.00 78.81 161 ALA A CA 1
ATOM 1149 C C . ALA A 1 161 ? 10.069 -2.148 -19.549 1.00 78.81 161 ALA A C 1
ATOM 1151 O O . ALA A 1 161 ? 10.551 -1.034 -19.345 1.00 78.81 161 ALA A O 1
ATOM 1152 N N . GLU A 1 162 ? 8.828 -2.332 -19.969 1.00 82.81 162 GLU A N 1
ATOM 1153 C CA . GLU A 1 162 ? 7.865 -1.255 -20.120 1.00 82.81 162 GLU A CA 1
ATOM 1154 C C . GLU A 1 162 ? 7.036 -1.157 -18.847 1.00 82.81 162 GLU A C 1
ATOM 1156 O O . GLU A 1 162 ? 6.417 -2.125 -18.394 1.00 82.81 162 GLU A O 1
ATOM 1161 N N . VAL A 1 163 ? 7.022 0.026 -18.242 1.00 81.75 163 VAL A N 1
ATOM 1162 C CA . VAL A 1 163 ? 6.223 0.298 -17.052 1.00 81.75 163 VAL A CA 1
ATOM 1163 C C . VAL A 1 163 ? 5.190 1.355 -17.385 1.00 81.75 163 VAL A C 1
ATOM 1165 O O . VAL A 1 163 ? 5.509 2.516 -17.623 1.00 81.75 163 VAL A O 1
ATOM 1168 N N . LEU A 1 164 ? 3.925 0.953 -17.361 1.00 82.38 164 LEU A N 1
ATOM 1169 C CA . LEU A 1 164 ? 2.794 1.816 -17.656 1.00 82.38 164 LEU A CA 1
ATOM 1170 C C . LEU A 1 164 ? 2.197 2.372 -16.364 1.00 82.38 164 LEU A C 1
ATOM 1172 O O . LEU A 1 164 ? 1.993 1.631 -15.394 1.00 82.38 164 LEU A O 1
ATOM 1176 N N . ARG A 1 165 ? 1.783 3.645 -16.419 1.00 75.88 165 ARG A N 1
ATOM 1177 C CA . ARG A 1 165 ? 0.913 4.294 -15.419 1.00 75.88 165 ARG A CA 1
ATOM 1178 C C . ARG A 1 165 ? 1.583 4.509 -14.065 1.00 75.88 165 ARG A C 1
ATOM 1180 O O . ARG A 1 165 ? 0.940 4.418 -13.025 1.00 75.88 165 ARG A O 1
ATOM 1187 N N . VAL A 1 166 ? 2.875 4.813 -14.071 1.00 78.25 166 VAL A N 1
ATOM 1188 C CA . VAL A 1 166 ? 3.635 5.089 -12.845 1.00 78.25 166 VAL A CA 1
ATOM 1189 C C . VAL A 1 166 ? 3.408 6.534 -12.409 1.00 78.25 166 VAL A C 1
ATOM 1191 O O . VAL A 1 166 ? 3.501 7.436 -13.232 1.00 78.25 166 VAL A O 1
ATOM 1194 N N . ARG A 1 167 ? 3.133 6.770 -11.118 1.00 75.19 167 ARG A N 1
ATOM 1195 C CA . ARG A 1 167 ? 3.066 8.135 -10.559 1.00 75.19 167 ARG A CA 1
ATOM 1196 C C . ARG A 1 167 ? 4.459 8.750 -10.429 1.00 75.19 167 ARG A C 1
ATOM 1198 O O . ARG A 1 167 ? 4.716 9.797 -11.003 1.00 75.19 167 ARG A O 1
ATOM 1205 N N . ASP A 1 168 ? 5.346 8.034 -9.735 1.00 78.38 168 ASP A N 1
ATOM 1206 C CA . ASP A 1 168 ? 6.710 8.470 -9.437 1.00 78.38 168 ASP A CA 1
ATOM 1207 C C . ASP A 1 168 ? 7.726 7.425 -9.933 1.00 78.38 168 ASP A C 1
ATOM 1209 O O . ASP A 1 168 ? 7.867 6.363 -9.314 1.00 78.38 168 ASP A O 1
ATOM 1213 N N . PRO A 1 169 ? 8.461 7.683 -11.030 1.00 76.62 169 PRO A N 1
ATOM 1214 C CA . PRO A 1 169 ? 9.415 6.718 -11.583 1.00 76.62 169 PRO A CA 1
ATOM 1215 C C . PRO A 1 169 ? 10.615 6.472 -10.652 1.00 76.62 169 PRO A C 1
ATOM 1217 O O . PRO A 1 169 ? 11.142 5.363 -10.595 1.00 76.62 169 PRO A O 1
ATOM 1220 N N . SER A 1 170 ? 10.995 7.452 -9.826 1.00 80.19 170 SER A N 1
ATOM 1221 C CA . SER A 1 170 ? 12.087 7.331 -8.843 1.00 80.19 170 SER A CA 1
ATOM 1222 C C . SER A 1 170 ? 11.797 6.333 -7.709 1.00 80.19 170 SER A C 1
ATOM 1224 O O . SER A 1 170 ? 12.714 5.843 -7.037 1.00 80.19 170 SER A O 1
ATOM 1226 N N . ALA A 1 171 ? 10.519 6.015 -7.477 1.00 80.12 171 ALA A N 1
ATOM 1227 C CA . ALA A 1 171 ? 10.094 5.029 -6.487 1.00 80.12 171 ALA A CA 1
ATOM 1228 C C . ALA A 1 171 ? 10.189 3.584 -7.008 1.00 80.12 171 ALA A C 1
ATOM 1230 O O . ALA A 1 171 ? 10.065 2.641 -6.221 1.00 80.12 171 ALA A O 1
ATOM 1231 N N . LEU A 1 172 ? 10.434 3.389 -8.310 1.00 81.81 172 LEU A N 1
ATOM 1232 C CA . LEU A 1 172 ? 10.580 2.062 -8.898 1.00 81.81 172 LEU A CA 1
ATOM 1233 C C . LEU A 1 172 ? 11.805 1.343 -8.322 1.00 81.81 172 LEU A C 1
ATOM 1235 O O . LEU A 1 172 ? 12.840 1.938 -8.001 1.00 81.81 172 LEU A O 1
ATOM 1239 N N . ARG A 1 173 ? 11.672 0.029 -8.156 1.00 84.25 173 ARG A N 1
ATOM 1240 C CA . ARG A 1 173 ? 12.736 -0.861 -7.689 1.00 84.25 173 ARG A CA 1
ATOM 1241 C C . ARG A 1 173 ? 12.694 -2.133 -8.517 1.00 84.25 173 ARG A C 1
ATOM 1243 O O . ARG A 1 173 ? 11.645 -2.766 -8.619 1.00 84.25 173 ARG A O 1
ATOM 1250 N N . VAL A 1 174 ? 13.839 -2.518 -9.063 1.00 83.00 174 VAL A N 1
ATOM 1251 C CA . VAL A 1 174 ? 14.004 -3.781 -9.782 1.00 83.00 174 VAL A CA 1
ATOM 1252 C C . VAL A 1 174 ? 14.390 -4.839 -8.774 1.00 83.00 174 VAL A C 1
ATOM 1254 O O . VAL A 1 174 ? 15.386 -4.693 -8.061 1.00 83.00 174 VAL A O 1
ATOM 1257 N N . ARG A 1 175 ? 13.565 -5.880 -8.680 1.00 85.56 175 ARG A N 1
ATOM 1258 C CA . ARG A 1 175 ? 13.770 -6.979 -7.744 1.00 85.56 175 ARG A CA 1
ATOM 1259 C C . ARG A 1 175 ? 14.304 -8.193 -8.493 1.00 85.56 175 ARG A C 1
ATOM 1261 O O . ARG A 1 175 ? 13.546 -8.861 -9.186 1.00 85.56 175 ARG A O 1
ATOM 1268 N N . VAL A 1 176 ? 15.585 -8.488 -8.303 1.00 83.06 176 VAL A N 1
ATOM 1269 C CA . VAL A 1 176 ? 16.256 -9.666 -8.862 1.00 83.06 176 VAL A CA 1
ATOM 1270 C C . VAL A 1 176 ? 16.237 -10.768 -7.811 1.00 83.06 176 VAL A C 1
ATOM 1272 O O . VAL A 1 176 ? 16.756 -10.588 -6.707 1.00 83.06 176 VAL A O 1
ATOM 1275 N N . ALA A 1 177 ? 15.588 -11.885 -8.131 1.00 84.12 177 ALA A N 1
ATOM 1276 C CA . ALA A 1 177 ? 15.579 -13.080 -7.298 1.00 84.12 177 ALA A CA 1
ATOM 1277 C C . ALA A 1 177 ? 16.581 -14.088 -7.866 1.00 84.12 177 ALA A C 1
ATOM 1279 O O . ALA A 1 177 ? 16.440 -14.534 -9.001 1.00 84.12 177 ALA A O 1
ATOM 1280 N N . TYR A 1 178 ? 17.586 -14.426 -7.069 1.00 82.62 178 TYR A N 1
ATOM 1281 C CA . TYR A 1 178 ? 18.620 -15.387 -7.424 1.00 82.62 178 TYR A CA 1
ATOM 1282 C C .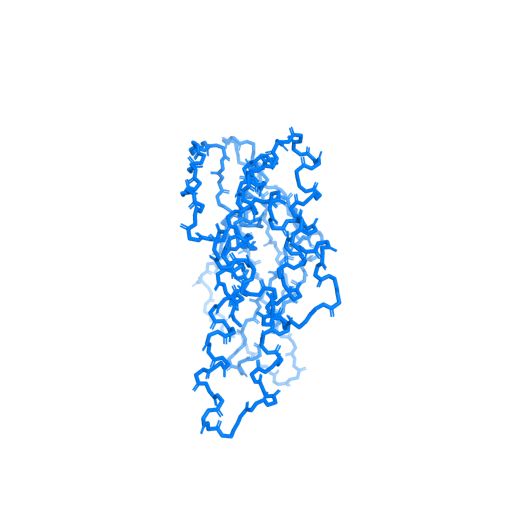 TYR A 1 178 ? 18.197 -16.807 -7.008 1.00 82.62 178 TYR A C 1
ATOM 1284 O O . TYR A 1 178 ? 17.389 -16.977 -6.084 1.00 82.62 178 TYR A O 1
ATOM 1292 N N . PRO A 1 179 ? 18.748 -17.853 -7.649 1.00 81.44 179 PRO A N 1
ATOM 1293 C CA . PRO A 1 179 ? 18.441 -19.246 -7.311 1.00 81.44 179 PRO A CA 1
ATOM 1294 C C . PRO A 1 179 ? 18.864 -19.635 -5.884 1.00 81.44 179 PRO A C 1
ATOM 1296 O O . PRO A 1 179 ? 18.298 -20.556 -5.301 1.00 81.44 179 PRO A O 1
ATOM 1299 N N . ASP A 1 180 ? 19.798 -18.901 -5.275 1.00 84.19 180 ASP A N 1
ATOM 1300 C CA . ASP A 1 180 ? 20.243 -19.070 -3.884 1.00 84.19 180 ASP A CA 1
ATOM 1301 C C . ASP A 1 180 ? 19.262 -18.479 -2.843 1.00 84.19 180 ASP A C 1
ATOM 1303 O O . ASP A 1 180 ? 19.601 -18.333 -1.666 1.00 84.19 180 ASP A O 1
ATOM 1307 N N . ARG A 1 181 ? 18.033 -18.142 -3.269 1.00 83.31 181 ARG A N 1
ATOM 1308 C CA . ARG A 1 181 ? 16.974 -17.466 -2.495 1.00 83.31 181 ARG A CA 1
ATOM 1309 C C . ARG A 1 181 ? 17.326 -16.047 -2.048 1.00 83.31 181 ARG A C 1
ATOM 1311 O O . ARG A 1 181 ? 16.533 -15.438 -1.323 1.00 83.31 181 ARG A O 1
ATOM 1318 N N . ARG A 1 182 ? 18.466 -15.488 -2.467 1.00 83.75 182 ARG A N 1
ATOM 1319 C CA . ARG A 1 182 ? 18.767 -14.078 -2.218 1.00 83.75 182 ARG A CA 1
ATOM 1320 C C . ARG A 1 182 ? 17.942 -13.219 -3.158 1.00 83.75 182 ARG A C 1
ATOM 1322 O O . ARG A 1 182 ? 17.708 -13.553 -4.317 1.00 83.75 182 ARG A O 1
ATOM 1329 N N . VAL A 1 183 ? 17.472 -12.096 -2.634 1.00 86.25 183 VAL A N 1
ATOM 1330 C CA . VAL A 1 183 ? 16.668 -11.141 -3.389 1.00 86.25 183 VAL A CA 1
ATOM 1331 C C . VAL A 1 183 ? 17.300 -9.772 -3.231 1.00 86.25 183 VAL A C 1
ATOM 1333 O O . VAL A 1 183 ? 17.391 -9.256 -2.118 1.00 86.25 183 VAL A O 1
ATOM 1336 N N . HIS A 1 184 ? 17.722 -9.176 -4.341 1.00 85.06 184 HIS A N 1
ATOM 1337 C CA . HIS A 1 184 ? 18.240 -7.814 -4.364 1.00 85.06 184 HIS A CA 1
ATOM 1338 C C . HIS A 1 184 ? 17.197 -6.888 -4.976 1.00 85.06 184 HIS A C 1
ATOM 1340 O O . HIS A 1 184 ? 16.661 -7.164 -6.045 1.00 85.06 184 HIS A O 1
ATOM 1346 N N . ALA A 1 185 ? 16.904 -5.785 -4.292 1.00 85.88 185 ALA A N 1
ATOM 1347 C CA . ALA A 1 185 ? 16.057 -4.720 -4.810 1.00 85.88 185 ALA A CA 1
ATOM 1348 C C . ALA A 1 185 ? 16.925 -3.481 -5.041 1.00 85.88 185 ALA A C 1
ATOM 1350 O O . ALA A 1 185 ? 17.403 -2.883 -4.075 1.00 85.88 185 ALA A O 1
ATOM 1351 N N . ARG A 1 186 ? 17.152 -3.106 -6.303 1.00 82.25 186 ARG A N 1
ATOM 1352 C CA . ARG A 1 186 ? 17.949 -1.924 -6.661 1.00 82.25 186 ARG A CA 1
ATOM 1353 C C . ARG A 1 186 ? 17.078 -0.852 -7.322 1.00 82.25 186 ARG A C 1
ATOM 1355 O O . ARG A 1 186 ? 16.186 -1.201 -8.099 1.00 82.25 186 ARG A O 1
ATOM 1362 N N . PRO A 1 187 ? 17.279 0.440 -7.004 1.00 81.69 187 PRO A N 1
ATOM 1363 C CA . PRO A 1 187 ? 16.696 1.516 -7.795 1.00 81.69 187 PRO A CA 1
ATOM 1364 C C . PRO A 1 187 ? 17.301 1.506 -9.204 1.00 81.69 187 PRO A C 1
ATOM 1366 O O . PRO A 1 187 ? 18.512 1.305 -9.328 1.00 81.69 187 PRO A O 1
ATOM 1369 N N . PRO A 1 188 ? 16.495 1.716 -10.255 1.00 81.00 188 PRO A N 1
ATOM 1370 C CA . PRO A 1 188 ? 17.045 1.958 -11.574 1.00 81.00 188 PRO A CA 1
ATOM 1371 C C . PRO A 1 188 ? 17.791 3.307 -11.598 1.00 81.00 188 PRO A C 1
ATOM 1373 O O . PRO A 1 188 ? 17.338 4.258 -10.953 1.00 81.00 188 PRO A O 1
ATOM 1376 N N . PRO A 1 189 ? 18.919 3.412 -12.322 1.00 78.69 189 PRO A N 1
ATOM 1377 C CA . PRO A 1 189 ? 19.540 4.698 -12.623 1.00 78.69 189 PRO A CA 1
ATOM 1378 C C . PRO A 1 189 ? 18.552 5.632 -13.343 1.00 78.69 189 PRO A C 1
ATOM 1380 O O . PRO A 1 189 ? 17.748 5.151 -14.144 1.00 78.69 189 PRO A O 1
ATOM 1383 N N . PRO A 1 190 ? 18.608 6.954 -13.103 1.00 73.44 190 PRO A N 1
ATOM 1384 C CA . PRO A 1 190 ? 17.706 7.903 -13.757 1.00 73.44 190 PRO A CA 1
ATOM 1385 C C . PRO A 1 190 ? 17.880 7.916 -15.283 1.00 73.44 190 PRO A C 1
ATOM 1387 O O . PRO A 1 190 ? 16.894 8.035 -16.001 1.00 73.44 190 PRO A O 1
ATOM 1390 N N . ASP A 1 191 ? 19.100 7.692 -15.779 1.00 77.38 191 ASP A N 1
ATOM 1391 C CA . ASP A 1 191 ? 19.426 7.697 -17.215 1.00 77.38 191 ASP A CA 1
ATOM 1392 C C . ASP A 1 191 ? 18.796 6.526 -17.989 1.00 77.38 191 ASP A C 1
ATOM 1394 O O . ASP A 1 191 ? 18.672 6.558 -19.215 1.00 77.38 191 ASP A O 1
ATOM 1398 N N . HIS A 1 192 ? 18.396 5.475 -17.271 1.00 72.88 192 HIS A N 1
ATOM 1399 C CA . HIS A 1 192 ? 17.788 4.271 -17.832 1.00 72.88 192 HIS A CA 1
ATOM 1400 C C . HIS A 1 192 ? 16.274 4.402 -18.013 1.00 72.88 192 HIS A C 1
ATOM 1402 O O . HIS A 1 192 ? 15.663 3.521 -18.614 1.00 72.88 192 HIS A O 1
ATOM 1408 N N . LEU A 1 193 ? 15.672 5.467 -17.479 1.00 74.50 193 LEU A N 1
ATOM 1409 C CA . LEU A 1 193 ? 14.242 5.729 -17.537 1.00 74.50 193 LEU A CA 1
ATOM 1410 C C . LEU A 1 193 ? 13.949 6.658 -18.715 1.00 74.50 193 LEU A C 1
ATOM 1412 O O . LEU A 1 193 ? 14.219 7.857 -18.657 1.00 74.50 193 LEU A O 1
ATOM 1416 N N . ARG A 1 194 ? 13.368 6.115 -19.786 1.00 76.62 194 ARG A N 1
ATOM 1417 C CA . ARG A 1 194 ? 12.926 6.912 -20.939 1.00 76.62 194 ARG A CA 1
ATOM 1418 C C . ARG A 1 194 ? 11.403 6.993 -20.982 1.00 76.62 194 ARG A C 1
ATOM 1420 O O . ARG A 1 194 ? 10.770 5.940 -20.939 1.00 76.62 194 ARG A O 1
ATOM 1427 N N . PRO A 1 195 ? 10.800 8.189 -21.075 1.00 72.25 195 PRO A N 1
ATOM 1428 C CA . PRO A 1 195 ? 9.358 8.296 -21.231 1.00 72.25 195 PRO A CA 1
ATOM 1429 C C . PRO A 1 195 ? 8.940 7.735 -22.601 1.00 72.25 195 PRO A C 1
ATOM 1431 O O . PRO A 1 195 ? 9.516 8.098 -23.625 1.00 72.25 195 PRO A O 1
ATOM 1434 N N . LEU A 1 196 ? 7.954 6.837 -22.620 1.00 66.56 196 LEU A N 1
ATOM 1435 C CA . LEU A 1 196 ? 7.328 6.327 -23.842 1.00 66.56 196 LEU A CA 1
ATOM 1436 C C . LEU A 1 196 ? 6.082 7.162 -24.147 1.00 66.56 196 LEU A C 1
ATOM 1438 O O . LEU A 1 196 ? 5.054 7.027 -23.483 1.00 66.56 196 LEU A O 1
ATOM 1442 N N . ASP A 1 197 ? 6.146 8.000 -25.178 1.00 56.59 197 ASP A N 1
ATOM 1443 C CA . ASP A 1 197 ? 4.965 8.694 -25.697 1.00 56.59 197 ASP A CA 1
ATOM 1444 C C . ASP A 1 197 ? 4.145 7.731 -26.561 1.00 56.59 197 ASP A C 1
ATOM 1446 O O . ASP A 1 197 ? 4.255 7.682 -27.787 1.00 56.59 197 ASP A O 1
ATOM 1450 N N . HIS A 1 198 ? 3.309 6.914 -25.927 1.00 55.50 198 HIS A N 1
ATOM 1451 C CA . HIS A 1 198 ? 2.243 6.220 -26.641 1.00 55.50 198 HIS A CA 1
ATOM 1452 C C . HIS A 1 198 ? 0.997 7.103 -26.653 1.00 55.50 198 HIS A C 1
ATOM 1454 O O . HIS A 1 198 ? 0.388 7.383 -25.620 1.00 55.50 198 HIS A O 1
ATOM 1460 N N . GLN A 1 199 ? 0.651 7.570 -27.856 1.00 41.56 199 GLN A N 1
ATOM 1461 C CA . GLN A 1 199 ? -0.501 8.409 -28.176 1.00 41.56 199 GLN A CA 1
ATOM 1462 C C . GLN A 1 199 ? -1.834 7.687 -27.914 1.00 41.56 199 GLN A C 1
ATOM 1464 O O . GLN A 1 199 ? -2.545 7.313 -28.836 1.00 41.56 199 GLN A O 1
ATOM 1469 N N . ALA A 1 200 ? -2.193 7.482 -26.651 1.00 38.91 200 ALA A N 1
ATOM 1470 C CA . ALA A 1 200 ? -3.564 7.232 -26.224 1.00 38.91 200 ALA A CA 1
ATOM 1471 C C . ALA A 1 200 ? -3.656 7.452 -24.709 1.00 38.91 200 ALA A C 1
ATOM 1473 O O . ALA A 1 200 ? -3.463 6.543 -23.904 1.00 38.91 200 ALA A O 1
ATOM 1474 N N . THR A 1 201 ? -4.003 8.685 -24.336 1.00 37.47 201 THR A N 1
ATOM 1475 C CA . THR A 1 201 ? -4.447 9.067 -22.985 1.00 37.47 201 THR A CA 1
ATOM 1476 C C . THR A 1 201 ? -3.338 9.145 -21.921 1.00 37.47 201 THR A C 1
ATOM 1478 O O . THR A 1 201 ? -3.151 8.224 -21.137 1.00 37.47 201 THR A O 1
ATOM 1481 N N . SER A 1 202 ? -2.650 10.293 -21.858 1.00 36.47 202 SER A N 1
ATOM 1482 C CA . SER A 1 202 ? -2.051 10.891 -20.643 1.00 36.47 202 SER A CA 1
ATOM 1483 C C . SER A 1 202 ? -1.510 9.923 -19.569 1.00 36.47 202 SER A C 1
ATOM 1485 O O . SER A 1 202 ? -1.932 9.985 -18.409 1.00 36.47 202 SER A O 1
ATOM 1487 N N . MET A 1 203 ? -0.614 9.000 -19.919 1.00 37.50 203 MET A N 1
ATOM 1488 C CA . MET A 1 203 ? -0.088 8.025 -18.960 1.00 37.50 203 MET A CA 1
ATOM 1489 C C . MET A 1 203 ? 1.420 7.913 -19.090 1.00 37.50 203 MET A C 1
ATOM 1491 O O . MET A 1 203 ? 1.927 7.463 -20.106 1.00 37.50 203 MET A O 1
ATOM 1495 N N . LEU A 1 204 ? 2.103 8.324 -18.019 1.00 43.62 204 LEU A N 1
ATOM 1496 C CA . LEU A 1 204 ? 3.539 8.207 -17.786 1.00 43.62 204 LEU A CA 1
ATOM 1497 C C . LEU A 1 204 ? 3.972 6.744 -17.991 1.00 43.62 204 LEU A C 1
ATOM 1499 O O . LEU A 1 204 ? 3.855 5.911 -17.084 1.00 43.62 204 LEU A O 1
ATOM 1503 N N . SER A 1 205 ? 4.378 6.429 -19.217 1.00 42.97 205 SER A N 1
ATOM 1504 C CA . SER A 1 205 ? 4.999 5.170 -19.606 1.00 42.97 205 SER A CA 1
ATOM 1505 C C . SER A 1 205 ? 6.506 5.356 -19.542 1.00 42.97 205 SER A C 1
ATOM 1507 O O . SER A 1 205 ? 7.007 6.387 -19.985 1.00 42.97 205 SER A O 1
ATOM 1509 N N . TRP A 1 206 ? 7.222 4.389 -18.982 1.00 50.41 206 TRP A N 1
ATOM 1510 C CA . TRP A 1 206 ? 8.674 4.423 -18.868 1.00 50.41 206 TRP A CA 1
ATOM 1511 C C . TRP A 1 206 ? 9.258 3.132 -19.421 1.00 50.41 206 TRP A C 1
ATOM 1513 O O . TRP A 1 206 ? 8.900 2.047 -18.962 1.00 50.41 206 TRP A O 1
ATOM 1523 N N . LEU A 1 207 ? 10.180 3.255 -20.370 1.00 53.16 207 LEU A N 1
ATOM 1524 C CA . LEU A 1 207 ? 11.091 2.180 -20.719 1.00 53.16 207 LEU A CA 1
ATOM 1525 C C . LEU A 1 207 ? 12.227 2.198 -19.710 1.00 53.16 207 LEU A C 1
ATOM 1527 O O . LEU A 1 207 ? 12.894 3.221 -19.533 1.00 53.16 207 LEU A O 1
ATOM 1531 N N . LEU A 1 208 ? 12.425 1.067 -19.052 1.00 54.00 208 LEU A N 1
ATOM 1532 C CA . LEU A 1 208 ? 13.598 0.806 -18.251 1.00 54.00 208 LEU A CA 1
ATOM 1533 C C . LEU A 1 208 ? 14.591 0.013 -19.098 1.00 54.00 208 LEU A C 1
ATOM 1535 O O . LEU A 1 208 ? 14.371 -1.166 -19.355 1.00 54.00 208 LEU A O 1
ATOM 1539 N N . LEU A 1 209 ? 15.679 0.667 -19.491 1.00 51.47 209 LEU A N 1
ATOM 1540 C CA . LEU A 1 209 ? 16.828 0.047 -20.152 1.00 51.47 209 LEU A CA 1
ATOM 1541 C C . LEU A 1 209 ? 17.906 -0.205 -19.105 1.00 51.47 209 LEU A C 1
ATOM 1543 O O . LEU A 1 209 ? 18.660 0.703 -18.776 1.00 51.47 209 LEU A O 1
ATOM 1547 N N . GLY A 1 210 ? 17.955 -1.397 -18.516 1.00 49.94 210 GLY A N 1
ATOM 1548 C CA . GLY A 1 210 ? 18.846 -1.661 -17.390 1.00 49.94 210 GLY A CA 1
ATOM 1549 C C . GLY A 1 210 ? 19.926 -2.693 -17.676 1.00 49.94 210 GLY A C 1
ATOM 1550 O O . GLY A 1 210 ? 19.613 -3.843 -17.960 1.00 49.94 210 GLY A O 1
ATOM 1551 N N . ARG A 1 211 ? 21.188 -2.289 -17.486 1.00 50.19 211 ARG A N 1
ATOM 1552 C CA . ARG A 1 211 ? 22.322 -3.185 -17.214 1.00 50.19 211 ARG A CA 1
ATOM 1553 C C . ARG A 1 211 ? 22.339 -3.534 -15.729 1.00 50.19 211 ARG A C 1
ATOM 1555 O O . ARG A 1 211 ? 22.619 -2.648 -14.916 1.00 50.19 211 ARG A O 1
ATOM 1562 N N . PHE A 1 212 ? 22.011 -4.777 -15.376 1.00 50.75 212 PHE A N 1
ATOM 1563 C CA . PHE A 1 212 ? 21.979 -5.249 -13.980 1.00 50.75 212 PHE A CA 1
ATOM 1564 C C . PHE A 1 212 ? 23.145 -6.160 -13.625 1.00 50.75 212 PHE A C 1
ATOM 1566 O O . PHE A 1 212 ? 23.700 -6.799 -14.545 1.00 50.75 212 PHE A O 1
#

Radius of gyration: 23.3 Å; chains: 1; bounding box: 57×41×60 Å

pLDDT: mean 73.85, std 13.71, range [36.47, 89.12]

Secondary structure (DSSP, 8-state):
---HHHHHHHHSEES--HHHHHHHHHHHHHHHHHHHHHHHHHHHHHTTSS-HHHHHHHHHHHHHHHHHHHHHHHHHHHHHTPPPPHHHHHHHHHHHHTTTS-HHHHHHHHHHHHHHPPPPPPPPPPTT-EE-EEEEE---S---------TT-----EEEEEEES-S-GGG--EEEEPTTS-EEEEPPPGGGEEE---SSSS---EEEEEE-

InterPro domains:
  IPR056235 INTS4, 8 helical bundle domain [PF24493] (7-126)
  IPR057412 Integrator complex subunit 4/Protein SIEL, C-terminal Ig-like domain [PF25458] (135-202)

Organism: Plutella xylostella (NCBI:txid51655)

Sequence (212 aa):
MKKTHFCKLQHQFSGVTPTESACVCALSLRVAAARLCAAVAAEEGAAGVAGAAGAAGGALSAAHALTQHAETLDRLLAQASMEPDSFTIAVFQQLSLSADSKPGALARAVLPLLQAAPLPVIPKPNLNIRMCTATIIEPAVDNDTVLRFCAGLVTHVDLEAEVLRVRDPSALRVRVAYPDRRVHARPPPPDHLRPLDHQATSMLSWLLLGRF

Foldseek 3Di:
DPPDPLVCVVFFKFPDDLVNNLVSLLVVLLVLLVQLLVLLVVLVVCVVDPDNVPSQVSNVVSVVVNVVSLVVSVVSCVVRVDDDDPLSVQLVVLCVVCVPHRSNVSSVSSVVSSVPDDDDDNDDDDPNMDGKDKDKDQDPPPDPPPPPDDPPDDDWDWTKMKIKAGPDLQPDWDWDQDPVRDIDTHGQDPVQWDFDPDPDDDIGITIGGDTD